Protein AF-A0A969CB26-F1 (afdb_monomer)

Mean predicted aligned error: 9.14 Å

Solvent-accessible surface area (backbone atoms only — not comparable to full-atom values): 10509 Å² total; per-residue (Å²): 134,86,80,81,61,77,49,65,64,63,60,51,47,54,50,41,44,74,74,72,46,56,67,69,53,40,59,69,51,37,49,69,46,50,74,74,51,72,57,90,50,73,89,46,61,68,56,44,50,54,58,30,61,74,39,64,75,48,30,74,66,19,43,42,29,26,50,41,41,36,53,50,23,60,73,71,71,46,97,50,74,40,76,89,67,30,62,81,54,67,83,77,81,79,67,80,87,77,63,80,52,72,68,53,52,56,52,49,46,75,65,46,81,52,66,69,61,27,44,41,51,42,42,25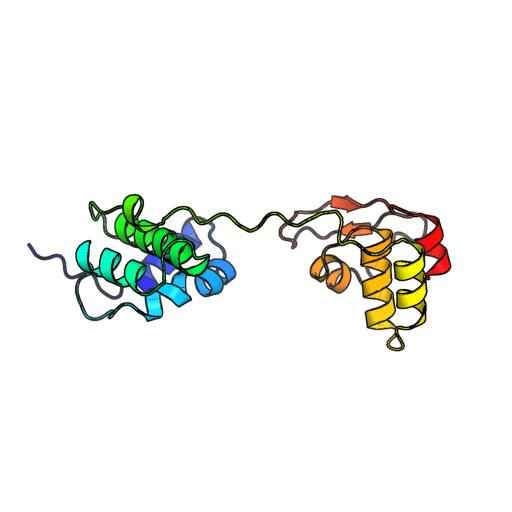,70,22,44,70,43,54,73,73,54,34,71,67,39,72,81,78,32,62,56,96,88,48,82,44,42,52,42,59,58,95,43,101,81,41,61,47,80,34,63,45,79,44,66,65,44,40,66,77,59,60,64,109

Sequence (176 aa):
MHHEYPSGDRACKARYIAEGGKESTWIGDYAKIYKHLDQDRPLTGERLSRLVQRWPPNTKTRNRACMAANKLAKFHGLDWHAGKLKGKYKPSPVDPLTIPSDKVIAAEFHRLKNPGWRWVYGAIATYGLRPHEALRGHGQNFDDEELFFHVPQDTKTGARLVLPLYPEWFYSFQIR

Structure (mmCIF, N/CA/C/O backbone):
data_AF-A0A969CB26-F1
#
_entry.id   AF-A0A969CB26-F1
#
loop_
_atom_site.group_PDB
_atom_site.id
_atom_site.type_symbol
_atom_site.label_atom_id
_atom_site.label_alt_id
_atom_site.label_comp_id
_atom_site.label_asym_id
_atom_site.label_entity_id
_atom_site.label_seq_id
_atom_site.pdbx_PDB_ins_code
_atom_site.Cartn_x
_atom_site.Cartn_y
_atom_site.Cartn_z
_atom_site.occupancy
_atom_site.B_iso_or_equiv
_atom_site.auth_seq_id
_atom_site.auth_comp_id
_atom_site.auth_asym_id
_atom_site.auth_atom_id
_atom_site.pdbx_PDB_model_num
ATOM 1 N N . MET A 1 1 ? -30.088 3.648 33.475 1.00 30.09 1 MET A N 1
ATOM 2 C CA . MET A 1 1 ? -30.503 3.509 32.061 1.00 30.09 1 MET A CA 1
ATOM 3 C C . MET A 1 1 ? -29.398 2.799 31.299 1.00 30.09 1 MET A C 1
ATOM 5 O O . MET A 1 1 ? -28.421 3.431 30.916 1.00 30.09 1 MET A O 1
ATOM 9 N N . HIS A 1 2 ? -29.508 1.483 31.143 1.00 28.30 2 HIS A N 1
ATOM 10 C CA . HIS A 1 2 ? -28.592 0.723 30.298 1.00 28.30 2 HIS A CA 1
ATOM 11 C C . HIS A 1 2 ? -29.009 0.947 28.844 1.00 28.30 2 HIS A C 1
ATOM 13 O O . HIS A 1 2 ? -30.074 0.503 28.439 1.00 28.30 2 HIS A O 1
ATOM 19 N N . HIS A 1 3 ? -28.216 1.708 28.090 1.00 32.00 3 HIS A N 1
ATOM 20 C CA . HIS A 1 3 ? -28.388 1.786 26.643 1.00 32.00 3 HIS A CA 1
ATOM 21 C C . HIS A 1 3 ? -27.919 0.457 26.043 1.00 32.00 3 HIS A C 1
ATOM 23 O O . HIS A 1 3 ? -26.723 0.159 26.019 1.00 32.00 3 HIS A O 1
ATOM 29 N N . GLU A 1 4 ? -28.873 -0.358 25.606 1.00 31.08 4 GLU A N 1
ATOM 30 C CA . GLU A 1 4 ? -28.621 -1.504 24.740 1.00 31.08 4 GLU A CA 1
ATOM 31 C C . GLU A 1 4 ? -28.271 -0.972 23.348 1.00 31.08 4 GLU A C 1
ATOM 33 O O . GLU A 1 4 ? -29.098 -0.375 22.663 1.00 31.08 4 GLU A O 1
ATOM 38 N N . TYR A 1 5 ? -27.009 -1.123 22.946 1.00 41.22 5 TYR A N 1
ATOM 39 C CA . TYR A 1 5 ? -26.547 -0.719 21.621 1.00 41.22 5 TYR A CA 1
ATOM 40 C C . TYR A 1 5 ? -26.602 -1.925 20.669 1.00 41.22 5 TYR A C 1
ATOM 42 O O . TYR A 1 5 ? -25.797 -2.844 20.840 1.00 41.22 5 TYR A O 1
ATOM 50 N N . PRO A 1 6 ? -27.500 -1.946 19.665 1.00 40.69 6 PRO A N 1
ATOM 51 C CA . PRO A 1 6 ? -27.565 -3.029 18.687 1.00 40.69 6 PRO A CA 1
ATOM 52 C C . PRO A 1 6 ? -26.321 -3.032 17.783 1.00 40.69 6 PRO A C 1
ATOM 54 O O . PRO A 1 6 ? -25.859 -1.977 17.349 1.00 40.69 6 PRO A O 1
ATOM 57 N N . SER A 1 7 ? -25.782 -4.230 17.519 1.00 50.62 7 SER A N 1
ATOM 58 C CA . SER A 1 7 ? -24.696 -4.571 16.575 1.00 50.62 7 SER A CA 1
ATOM 59 C C . SER A 1 7 ? -23.751 -3.410 16.197 1.00 50.62 7 SER A C 1
ATOM 61 O O . SER A 1 7 ? -23.893 -2.783 15.138 1.00 50.62 7 SER A O 1
ATOM 63 N N . GLY A 1 8 ? -22.769 -3.124 17.057 1.00 55.06 8 GLY A N 1
ATOM 64 C CA . GLY A 1 8 ? -21.876 -1.963 16.929 1.00 55.06 8 GLY A CA 1
ATOM 65 C C . GLY A 1 8 ? -21.068 -1.895 15.624 1.00 55.06 8 GLY A C 1
ATOM 66 O O . GLY A 1 8 ? -20.675 -0.808 15.212 1.00 55.06 8 GLY A O 1
ATOM 67 N N . ASP A 1 9 ? -20.860 -3.014 14.921 1.00 68.38 9 ASP A N 1
ATOM 68 C CA . ASP A 1 9 ? -20.102 -3.046 13.660 1.00 68.38 9 ASP A CA 1
ATOM 69 C C . ASP A 1 9 ? -20.841 -2.349 12.496 1.00 68.38 9 ASP A C 1
ATOM 71 O O . ASP A 1 9 ? -20.268 -1.504 11.809 1.00 68.38 9 ASP A O 1
ATOM 75 N N . ARG A 1 10 ? -22.139 -2.618 12.283 1.00 73.94 10 ARG A N 1
ATOM 76 C CA . ARG A 1 10 ? -22.854 -2.118 11.086 1.00 73.94 10 ARG A CA 1
ATOM 77 C C . ARG A 1 10 ? -23.077 -0.608 11.106 1.00 73.94 10 ARG A C 1
ATOM 79 O O . ARG A 1 10 ? -22.825 0.061 10.104 1.00 73.94 10 ARG A O 1
ATOM 86 N N . ALA A 1 11 ? -23.518 -0.064 12.238 1.00 82.81 11 ALA A N 1
ATOM 87 C CA . ALA A 1 11 ? -23.749 1.373 12.373 1.00 82.81 11 ALA A CA 1
ATOM 88 C C . ALA A 1 11 ? -22.423 2.155 12.364 1.00 82.81 11 ALA A C 1
ATOM 90 O O . ALA A 1 11 ? -22.321 3.214 11.739 1.00 82.81 11 ALA A O 1
ATOM 91 N N . CYS A 1 12 ? -21.375 1.592 12.977 1.00 85.69 12 CYS A N 1
ATOM 92 C CA . CYS A 1 12 ? -20.040 2.175 12.923 1.00 85.69 12 CYS A CA 1
ATOM 93 C C . CYS A 1 12 ? -19.476 2.149 11.491 1.00 85.69 12 CYS A C 1
ATOM 95 O O . CYS A 1 12 ? -18.894 3.148 11.058 1.00 85.69 12 CYS A O 1
ATOM 97 N N . LYS A 1 13 ? -19.725 1.075 10.720 1.00 89.12 13 LYS A N 1
ATOM 98 C CA . LYS A 1 13 ? -19.368 0.989 9.293 1.00 89.12 13 LYS A CA 1
ATOM 99 C C . LYS A 1 13 ? -20.043 2.093 8.494 1.00 89.12 13 LYS A C 1
ATOM 101 O O . LYS A 1 13 ? -19.360 2.829 7.789 1.00 89.12 13 LYS A O 1
ATOM 106 N N . ALA A 1 14 ? -21.364 2.217 8.612 1.00 88.75 14 ALA A N 1
ATOM 107 C CA . ALA A 1 14 ? -22.135 3.206 7.862 1.00 88.75 14 ALA A CA 1
ATOM 108 C C . ALA A 1 14 ? -21.612 4.627 8.118 1.00 88.75 14 ALA A C 1
ATOM 110 O O . ALA A 1 14 ? -21.332 5.363 7.172 1.00 88.75 14 ALA A O 1
ATOM 111 N N . ARG A 1 15 ? -21.367 4.975 9.389 1.00 90.19 15 ARG A N 1
ATOM 112 C CA . ARG A 1 15 ? -20.774 6.268 9.747 1.00 90.19 15 ARG A CA 1
ATOM 113 C C . ARG A 1 15 ? -19.360 6.439 9.192 1.00 90.19 15 ARG A C 1
ATOM 115 O O . ARG A 1 15 ? -19.038 7.504 8.683 1.00 90.19 15 ARG A O 1
ATOM 122 N N . TYR A 1 16 ? -18.517 5.412 9.274 1.00 91.31 16 TYR A N 1
ATOM 123 C CA . TYR A 1 16 ? -17.159 5.471 8.733 1.00 91.31 16 TYR A CA 1
ATOM 124 C C . TYR A 1 16 ? -17.144 5.764 7.228 1.00 91.31 16 TYR A C 1
ATOM 126 O O . TYR A 1 16 ? -16.330 6.570 6.783 1.00 91.31 16 TYR A O 1
ATOM 134 N N . ILE A 1 17 ? -18.043 5.146 6.459 1.00 92.56 17 ILE A N 1
ATOM 135 C CA . ILE A 1 17 ? -18.171 5.406 5.020 1.00 92.56 17 ILE A CA 1
ATOM 136 C C . ILE A 1 17 ? -18.713 6.818 4.764 1.00 92.56 17 ILE A C 1
ATOM 138 O O . ILE A 1 17 ? -18.160 7.528 3.930 1.00 92.56 17 ILE A O 1
ATOM 142 N N . ALA A 1 18 ? -19.723 7.262 5.521 1.00 91.25 18 ALA A N 1
ATOM 143 C CA . ALA A 1 18 ? -20.264 8.621 5.414 1.00 91.25 18 ALA A CA 1
ATOM 144 C C . ALA A 1 18 ? -19.217 9.713 5.725 1.00 91.25 18 ALA A C 1
ATOM 146 O O . ALA A 1 18 ? -19.251 10.787 5.138 1.00 91.25 18 ALA A O 1
ATOM 147 N N . GLU A 1 19 ? -18.246 9.424 6.597 1.00 91.75 19 GLU A N 1
ATOM 148 C CA . GLU A 1 19 ? -17.093 10.290 6.901 1.00 91.75 19 GLU A CA 1
ATOM 149 C C . GLU A 1 19 ? -15.986 10.239 5.814 1.00 91.75 19 GLU A C 1
ATOM 151 O O . GLU A 1 19 ? -14.883 10.741 6.035 1.00 91.75 19 GLU A O 1
ATOM 156 N N . GLY A 1 20 ? -16.236 9.615 4.655 1.00 90.69 20 GLY A N 1
ATOM 157 C CA . GLY A 1 20 ? -15.273 9.481 3.550 1.00 90.69 20 GLY A CA 1
ATOM 158 C C . GLY A 1 20 ? -14.321 8.283 3.672 1.00 90.69 20 GLY A C 1
ATOM 159 O O . GLY A 1 20 ? -13.310 8.197 2.970 1.00 90.69 20 GLY A O 1
ATOM 160 N N . GLY A 1 21 ? -14.605 7.347 4.579 1.00 89.81 21 GLY A N 1
ATOM 161 C CA . GLY A 1 21 ? -13.837 6.118 4.742 1.00 89.81 21 GLY A CA 1
ATOM 162 C C . GLY A 1 21 ? -13.957 5.168 3.545 1.00 89.81 21 GLY A C 1
ATOM 163 O O . GLY A 1 21 ? -14.999 5.069 2.906 1.00 89.81 21 GLY A O 1
ATOM 164 N N . LYS A 1 22 ? -12.890 4.411 3.256 1.00 91.25 22 LYS A N 1
ATOM 165 C CA . LYS A 1 22 ? -12.883 3.409 2.174 1.00 91.25 22 LYS A CA 1
ATOM 166 C C . LYS A 1 22 ? -13.335 2.047 2.686 1.00 91.25 22 LYS A C 1
ATOM 168 O O . LYS A 1 22 ? -12.775 1.535 3.656 1.00 91.25 22 LYS A O 1
ATOM 173 N N . GLU A 1 23 ? -14.261 1.401 1.985 1.00 89.69 23 GLU A N 1
ATOM 174 C CA . GLU A 1 23 ? -14.761 0.075 2.371 1.00 89.69 23 GLU A CA 1
ATOM 175 C C . GLU A 1 23 ? -13.654 -0.986 2.460 1.00 89.69 23 GLU A C 1
ATOM 177 O O . GLU A 1 23 ? -13.630 -1.790 3.392 1.00 89.69 23 GLU A O 1
ATOM 182 N N . SER A 1 24 ? -12.668 -0.937 1.563 1.00 87.75 24 SER A N 1
ATOM 183 C CA . SER A 1 24 ? -11.506 -1.830 1.613 1.00 87.75 24 SER A CA 1
ATOM 184 C C . SER A 1 24 ? -10.699 -1.687 2.910 1.00 87.75 24 SER A C 1
ATOM 186 O O . SER A 1 24 ? -10.233 -2.689 3.456 1.00 87.75 24 SER A O 1
ATOM 188 N N . THR A 1 25 ? -10.585 -0.474 3.459 1.00 89.62 25 THR A N 1
ATOM 189 C CA . THR A 1 25 ? -9.973 -0.227 4.774 1.00 89.62 25 THR A CA 1
ATOM 190 C C . THR A 1 25 ? -10.848 -0.778 5.898 1.00 89.62 25 THR A C 1
ATOM 192 O O . THR A 1 25 ? -10.326 -1.390 6.831 1.00 89.62 25 THR A O 1
ATOM 195 N N . TRP A 1 26 ? -12.175 -0.626 5.804 1.00 91.19 26 TRP A N 1
ATOM 196 C CA . TRP A 1 26 ? -13.105 -1.208 6.777 1.00 91.19 26 TRP A CA 1
ATOM 197 C C . TRP A 1 26 ? -12.929 -2.721 6.887 1.00 91.19 26 TRP A C 1
ATOM 199 O O . TRP A 1 26 ? -12.645 -3.249 7.963 1.00 91.19 26 TRP A O 1
ATOM 209 N N . ILE A 1 27 ? -13.025 -3.411 5.752 1.00 89.31 27 ILE A N 1
ATOM 210 C CA . ILE A 1 27 ? -12.878 -4.867 5.667 1.00 89.31 27 ILE A CA 1
ATOM 211 C C . ILE A 1 27 ? -11.460 -5.287 6.079 1.00 89.31 27 ILE A C 1
ATOM 213 O O . ILE A 1 27 ? -11.270 -6.267 6.801 1.00 89.31 27 ILE A O 1
ATOM 217 N N . GLY A 1 28 ? -10.450 -4.546 5.620 1.00 87.00 28 GLY A N 1
ATOM 218 C CA . GLY A 1 28 ? -9.042 -4.881 5.791 1.00 87.00 28 GLY A CA 1
ATOM 219 C C . GLY A 1 28 ? -8.517 -4.728 7.217 1.00 87.00 28 GLY A C 1
ATOM 220 O O . GLY A 1 28 ? -7.695 -5.558 7.627 1.00 87.00 28 GLY A O 1
ATOM 221 N N . ASP A 1 29 ? -8.982 -3.712 7.948 1.00 90.19 29 ASP A N 1
ATOM 222 C CA . ASP A 1 29 ? -8.439 -3.325 9.253 1.00 90.19 29 ASP A CA 1
ATOM 223 C C . ASP A 1 29 ? -9.466 -3.401 10.398 1.00 90.19 29 ASP A C 1
ATOM 225 O O . ASP A 1 29 ? -9.116 -3.901 11.466 1.00 90.19 29 ASP A O 1
ATOM 229 N N . TYR A 1 30 ? -10.713 -2.953 10.204 1.00 91.88 30 TYR A N 1
ATOM 230 C CA . TYR A 1 30 ? -11.713 -2.848 11.281 1.00 91.88 30 TYR A CA 1
ATOM 231 C C . TYR A 1 30 ? -12.500 -4.149 11.483 1.00 91.88 30 TYR A C 1
ATOM 233 O O . TYR A 1 30 ? -12.458 -4.733 12.567 1.00 91.88 30 TYR A O 1
ATOM 241 N N . ALA A 1 31 ? -13.134 -4.670 10.428 1.00 89.88 31 ALA A N 1
ATOM 242 C CA . ALA A 1 31 ? -13.960 -5.880 10.491 1.00 89.88 31 ALA A CA 1
ATOM 243 C C . ALA A 1 31 ? -13.171 -7.104 11.000 1.00 89.88 31 ALA A C 1
ATOM 245 O O . ALA A 1 31 ? -13.675 -7.920 11.773 1.00 89.88 31 ALA A O 1
ATOM 246 N N . LYS A 1 32 ? -11.880 -7.203 10.643 1.00 90.81 32 LYS A N 1
ATOM 247 C CA . LYS A 1 32 ? -10.986 -8.266 11.140 1.00 90.81 32 LYS A CA 1
ATOM 248 C C . LYS A 1 32 ? -10.773 -8.236 12.647 1.00 90.81 32 LYS A C 1
ATOM 250 O O . LYS A 1 32 ? -10.432 -9.273 13.209 1.00 90.81 32 LYS A O 1
ATOM 255 N N . ILE A 1 33 ? -10.924 -7.078 13.281 1.00 92.38 33 ILE A N 1
ATOM 256 C CA . ILE A 1 33 ? -10.859 -6.946 14.733 1.00 92.38 33 ILE A CA 1
ATOM 257 C C . ILE A 1 33 ? -12.246 -7.189 15.330 1.00 92.38 33 ILE A C 1
ATOM 259 O O . ILE A 1 33 ? -12.370 -7.978 16.264 1.00 92.38 33 ILE A O 1
ATOM 263 N N . TYR A 1 34 ? -13.291 -6.577 14.768 1.00 90.69 34 TYR A N 1
ATOM 264 C CA . TYR A 1 34 ? -14.653 -6.660 15.306 1.00 90.69 34 TYR A CA 1
ATOM 265 C C . TYR A 1 34 ? -15.277 -8.055 15.233 1.00 90.69 34 TYR A C 1
ATOM 267 O O . TYR A 1 34 ? -16.080 -8.385 16.099 1.00 90.69 34 TYR A O 1
ATOM 275 N N . LYS A 1 35 ? -14.827 -8.929 14.323 1.00 89.50 35 LYS A N 1
ATOM 276 C CA . LYS A 1 35 ? -15.216 -10.354 14.324 1.00 89.50 35 LYS A CA 1
ATOM 277 C C . LYS A 1 35 ? -14.856 -11.105 15.617 1.00 89.50 35 LYS A C 1
ATOM 279 O O . LYS A 1 35 ? -15.321 -12.217 15.828 1.00 89.50 35 LYS A O 1
ATOM 284 N N . HIS A 1 36 ? -13.967 -10.546 16.442 1.00 89.50 36 HIS A N 1
ATOM 285 C CA . HIS A 1 36 ? -13.578 -11.112 17.735 1.00 89.50 36 HIS A CA 1
ATOM 286 C C . HIS A 1 36 ? -14.365 -10.518 18.914 1.00 89.50 36 HIS A C 1
ATOM 288 O O . HIS A 1 36 ? -14.109 -10.894 20.058 1.00 89.50 36 HIS A O 1
ATOM 294 N N . LEU A 1 37 ? -15.291 -9.592 18.651 1.00 87.25 37 LEU A N 1
ATOM 295 C CA . LEU A 1 37 ? -16.256 -9.103 19.626 1.00 87.25 37 LEU A CA 1
ATOM 296 C C . LEU A 1 37 ? -17.550 -9.902 19.505 1.00 87.25 37 LEU A C 1
ATOM 298 O O . LEU A 1 37 ? -18.088 -10.067 18.416 1.00 87.25 37 LEU A O 1
ATOM 302 N N . ASP A 1 38 ? -18.064 -10.328 20.652 1.00 83.06 38 ASP A N 1
ATOM 303 C CA . ASP A 1 38 ? -19.431 -10.824 20.783 1.00 83.06 38 ASP A CA 1
ATOM 304 C C . ASP A 1 38 ? -20.408 -9.646 20.568 1.00 83.06 38 ASP A C 1
ATOM 306 O O . ASP A 1 38 ? -20.396 -8.671 21.327 1.00 83.06 38 ASP A O 1
ATOM 310 N N . GLN A 1 39 ? -21.175 -9.692 19.479 1.00 75.75 39 GLN A N 1
ATOM 311 C CA . GLN A 1 39 ? -22.043 -8.591 19.048 1.00 75.75 39 GLN A CA 1
ATOM 312 C C . GLN A 1 39 ? -23.358 -8.529 19.833 1.00 75.75 39 GLN A C 1
ATOM 314 O O . GLN A 1 39 ? -24.009 -7.486 19.813 1.00 75.75 39 GLN A O 1
ATOM 319 N N . ASP A 1 40 ? -23.709 -9.599 20.550 1.00 78.94 40 ASP A N 1
ATOM 320 C CA . ASP A 1 40 ? -24.982 -9.721 21.270 1.00 78.94 40 ASP A CA 1
ATOM 321 C C . ASP A 1 40 ? -24.889 -9.169 22.699 1.00 78.94 40 ASP A C 1
ATOM 323 O O . ASP A 1 40 ? -25.879 -9.075 23.421 1.00 78.94 40 ASP A O 1
ATOM 327 N N . ARG A 1 41 ? -23.685 -8.771 23.127 1.00 78.88 41 ARG A N 1
ATOM 328 C CA . ARG A 1 41 ? -23.444 -8.174 24.443 1.00 78.88 41 ARG A CA 1
ATOM 329 C C . ARG A 1 41 ? -23.177 -6.673 24.351 1.00 78.88 41 ARG A C 1
ATOM 331 O O . ARG A 1 41 ? -22.453 -6.245 23.445 1.00 78.88 41 ARG A O 1
ATOM 338 N N . PRO A 1 42 ? -23.592 -5.883 25.361 1.00 82.44 42 PRO A N 1
ATOM 339 C CA . PRO A 1 42 ? -23.258 -4.465 25.454 1.00 82.44 42 PRO A CA 1
ATOM 340 C C . PRO A 1 42 ? -21.749 -4.215 25.415 1.00 82.44 42 PRO A C 1
ATOM 342 O O . PRO A 1 42 ? -20.958 -4.918 26.060 1.00 82.44 42 PRO A O 1
ATOM 345 N N . LEU A 1 43 ? -21.327 -3.213 24.650 1.00 85.62 43 LEU A N 1
ATOM 346 C CA . LEU A 1 43 ? -19.925 -2.828 24.564 1.00 85.62 43 LEU A CA 1
ATOM 347 C C . LEU A 1 43 ? -19.501 -2.061 25.823 1.00 85.62 43 LEU A C 1
ATOM 349 O O . LEU A 1 43 ? -20.132 -1.081 26.200 1.00 85.62 43 LEU A O 1
ATOM 353 N N . THR A 1 44 ? -18.398 -2.476 26.445 1.00 89.62 44 THR A N 1
ATOM 354 C CA . THR A 1 44 ? -17.823 -1.802 27.618 1.00 89.62 44 THR A CA 1
ATOM 355 C C . THR A 1 44 ? -16.325 -1.582 27.436 1.00 89.62 44 THR A C 1
ATOM 357 O O . THR A 1 44 ? -15.669 -2.294 26.667 1.00 89.62 44 THR A O 1
ATOM 360 N N . GLY A 1 45 ? -15.755 -0.627 28.178 1.00 88.94 45 GLY A N 1
ATOM 361 C CA . GLY A 1 45 ? -14.310 -0.374 28.169 1.00 88.94 45 GLY A CA 1
ATOM 362 C C . GLY A 1 45 ? -13.486 -1.610 28.547 1.00 88.94 45 GLY A C 1
ATOM 363 O O . GLY A 1 45 ? -12.442 -1.876 27.958 1.00 88.94 45 GLY A O 1
ATOM 364 N N . GLU A 1 46 ? -13.985 -2.444 29.460 1.00 90.56 46 GLU A N 1
ATOM 365 C CA . GLU A 1 46 ? -13.318 -3.693 29.822 1.00 90.56 46 GLU A CA 1
ATOM 366 C C . GLU A 1 46 ? -13.262 -4.680 28.645 1.00 90.56 46 GLU A C 1
ATOM 368 O O . GLU A 1 46 ? -12.218 -5.273 28.368 1.00 90.56 46 GLU A O 1
ATOM 373 N N . ARG A 1 47 ? -14.356 -4.811 27.885 1.00 91.12 47 ARG A N 1
ATOM 374 C CA . ARG A 1 47 ? -14.397 -5.674 26.694 1.00 91.12 47 ARG A CA 1
ATOM 375 C C . ARG A 1 47 ? -13.470 -5.169 25.592 1.00 91.12 47 ARG A C 1
ATOM 377 O O . ARG A 1 47 ? -12.805 -5.980 24.951 1.00 91.12 47 ARG A O 1
ATOM 384 N N . LEU A 1 48 ? -13.368 -3.851 25.411 1.00 92.19 48 LEU A N 1
ATOM 385 C CA . LEU A 1 48 ? -12.393 -3.243 24.501 1.00 92.19 48 LEU A CA 1
ATOM 386 C C . LEU A 1 48 ? -10.951 -3.531 24.942 1.00 92.19 48 LEU A C 1
ATOM 388 O O . LEU A 1 48 ? -10.109 -3.890 24.115 1.00 92.19 48 LEU A O 1
ATOM 392 N N . SER A 1 49 ? -10.672 -3.459 26.246 1.00 94.06 49 SER A N 1
ATOM 393 C CA . SER A 1 49 ? -9.372 -3.840 26.803 1.00 94.06 49 SER A CA 1
ATOM 394 C C . SER A 1 49 ? -9.046 -5.312 26.537 1.00 94.06 49 SER A C 1
ATOM 396 O O . SER A 1 49 ? -7.954 -5.606 26.044 1.00 94.06 49 SER A O 1
ATOM 398 N N . ARG A 1 50 ? -9.991 -6.232 26.785 1.00 93.12 50 ARG A N 1
ATOM 399 C CA . ARG A 1 50 ? -9.818 -7.671 26.502 1.00 93.12 50 ARG A CA 1
ATOM 400 C C . ARG A 1 50 ? -9.617 -7.943 25.008 1.00 93.12 50 ARG A C 1
ATOM 402 O O . ARG A 1 50 ? -8.756 -8.740 24.645 1.00 93.12 50 ARG A O 1
ATOM 409 N N . LEU A 1 51 ? -10.352 -7.242 24.140 1.00 92.69 51 LEU A N 1
ATOM 410 C CA . LEU A 1 51 ? -10.202 -7.347 22.688 1.00 92.69 51 LEU A CA 1
ATOM 411 C C . LEU A 1 51 ? -8.773 -7.013 22.248 1.00 92.69 51 LEU A C 1
ATOM 413 O O . LEU A 1 51 ? -8.158 -7.786 21.519 1.00 92.69 51 LEU A O 1
ATOM 417 N N . VAL A 1 52 ? -8.226 -5.886 22.710 1.00 94.50 52 VAL A N 1
ATOM 418 C CA . VAL A 1 52 ? -6.856 -5.465 22.370 1.00 94.50 52 VAL A CA 1
ATOM 419 C C . VAL A 1 52 ? -5.815 -6.452 22.904 1.00 94.50 52 VAL A C 1
ATOM 421 O O . VAL A 1 52 ? -4.837 -6.750 22.216 1.00 94.50 52 VAL A O 1
ATOM 424 N N . GLN A 1 53 ? -6.022 -6.971 24.115 1.00 94.50 53 GLN A N 1
ATOM 425 C CA . GLN A 1 53 ? -5.088 -7.882 24.783 1.00 94.50 53 GLN A CA 1
ATOM 426 C C . GLN A 1 53 ? -5.016 -9.278 24.150 1.00 94.50 53 GLN A C 1
ATOM 428 O O . GLN A 1 53 ? -4.070 -10.007 24.433 1.00 94.50 53 GLN A O 1
ATOM 433 N N . ARG A 1 54 ? -5.934 -9.623 23.235 1.00 94.31 54 ARG A N 1
ATOM 434 C CA . ARG A 1 54 ? -5.874 -10.865 22.446 1.00 94.31 54 ARG A CA 1
ATOM 435 C C . ARG A 1 54 ? -4.575 -11.009 21.648 1.00 94.31 54 ARG A C 1
ATOM 437 O O . ARG A 1 54 ? -4.158 -12.127 21.359 1.00 94.31 54 ARG A O 1
ATOM 444 N N . TRP A 1 55 ? -3.947 -9.895 21.272 1.00 94.44 55 TRP A N 1
ATOM 445 C CA . TRP A 1 55 ? -2.681 -9.899 20.544 1.00 94.44 55 TRP A CA 1
ATOM 446 C C . TRP A 1 55 ? -1.516 -9.459 21.440 1.00 94.44 55 TRP A C 1
ATOM 448 O O . TRP A 1 55 ? -1.686 -8.552 22.265 1.00 94.44 55 TRP A O 1
ATOM 458 N N . PRO A 1 56 ? -0.308 -10.032 21.257 1.00 90.38 56 PRO A N 1
ATOM 459 C CA . PRO A 1 56 ? 0.869 -9.638 22.024 1.00 90.38 56 PRO A CA 1
ATOM 460 C C . PRO A 1 56 ? 1.191 -8.141 21.892 1.00 90.38 56 PRO A C 1
ATOM 462 O O . PRO A 1 56 ? 0.925 -7.540 20.836 1.00 90.38 56 PRO A O 1
ATOM 465 N N . PRO A 1 57 ? 1.761 -7.521 22.946 1.00 89.06 57 PRO A N 1
ATOM 466 C CA . PRO A 1 57 ? 2.242 -6.145 22.888 1.00 89.06 57 PRO A CA 1
ATOM 467 C C . PRO A 1 57 ? 3.231 -5.954 21.733 1.00 89.06 57 PRO A C 1
ATOM 469 O O . PRO A 1 57 ? 3.904 -6.890 21.315 1.00 89.06 57 PRO A O 1
ATOM 472 N N . ASN A 1 58 ? 3.329 -4.725 21.221 1.00 87.38 58 ASN A N 1
ATOM 473 C CA . ASN A 1 58 ? 4.289 -4.347 20.175 1.00 87.38 58 ASN A CA 1
ATOM 474 C C . ASN A 1 58 ? 4.088 -5.050 18.818 1.00 87.38 58 ASN A C 1
ATOM 476 O O . ASN A 1 58 ? 5.030 -5.160 18.042 1.00 87.38 58 ASN A O 1
ATOM 480 N N . THR A 1 59 ? 2.868 -5.483 18.491 1.00 91.12 59 THR A N 1
ATOM 481 C CA . THR A 1 59 ? 2.549 -6.066 17.177 1.00 91.12 59 THR A CA 1
ATOM 482 C C . THR A 1 59 ? 1.726 -5.114 16.308 1.00 91.12 59 THR A C 1
ATOM 484 O O . THR A 1 59 ? 0.917 -4.321 16.804 1.00 91.12 59 THR A O 1
ATOM 487 N N . LYS A 1 60 ? 1.865 -5.232 14.978 1.00 90.12 60 LYS A N 1
ATOM 488 C CA . LYS A 1 60 ? 1.034 -4.492 14.008 1.00 90.12 60 LYS A CA 1
ATOM 489 C C . LYS A 1 60 ? -0.455 -4.739 14.240 1.00 90.12 60 LYS A C 1
ATOM 491 O O . LYS A 1 60 ? -1.262 -3.813 14.172 1.00 90.12 60 LYS A O 1
ATOM 496 N N . THR A 1 61 ? -0.813 -5.988 14.523 1.00 92.12 61 THR A N 1
ATOM 497 C CA . THR A 1 61 ? -2.199 -6.395 14.762 1.00 92.12 61 THR A CA 1
ATOM 498 C C . THR A 1 61 ? -2.751 -5.779 16.040 1.00 92.12 61 THR A C 1
ATOM 500 O O . THR A 1 61 ? -3.869 -5.276 16.014 1.00 92.12 61 THR A O 1
ATOM 503 N N . ARG A 1 62 ? -1.967 -5.692 17.124 1.00 93.88 62 ARG A N 1
ATOM 504 C CA . ARG A 1 62 ? -2.405 -4.989 18.337 1.00 93.88 62 ARG A CA 1
ATOM 505 C C . ARG A 1 62 ? -2.571 -3.489 18.118 1.00 93.88 62 ARG A C 1
ATOM 507 O O . ARG A 1 62 ? -3.548 -2.921 18.586 1.00 93.88 62 ARG A O 1
ATOM 514 N N . ASN A 1 63 ? -1.686 -2.851 17.350 1.00 92.75 63 ASN A N 1
ATOM 515 C CA . ASN A 1 63 ? -1.860 -1.441 16.985 1.00 92.75 63 ASN A CA 1
ATOM 516 C C . ASN A 1 63 ? -3.171 -1.213 16.200 1.00 92.75 63 ASN A C 1
ATOM 518 O O . ASN A 1 63 ? -3.913 -0.274 16.491 1.00 92.75 63 ASN A O 1
ATOM 522 N N . ARG A 1 64 ? -3.501 -2.111 15.260 1.00 93.25 64 ARG A N 1
ATOM 523 C CA . ARG A 1 64 ? -4.804 -2.114 14.568 1.00 93.25 64 ARG A CA 1
ATOM 524 C C . ARG A 1 64 ? -5.969 -2.340 15.527 1.00 93.25 64 ARG A C 1
ATOM 526 O O . ARG A 1 64 ? -6.963 -1.629 15.433 1.00 93.25 64 ARG A O 1
ATOM 533 N N . ALA A 1 65 ? -5.835 -3.271 16.470 1.00 94.62 65 ALA A N 1
ATOM 534 C CA . ALA A 1 65 ? -6.857 -3.525 17.478 1.00 94.62 65 ALA A CA 1
ATOM 535 C C . ALA A 1 65 ? -7.114 -2.285 18.346 1.00 94.62 65 ALA A C 1
ATOM 537 O O . ALA A 1 65 ? -8.266 -1.925 18.560 1.00 94.62 65 ALA A O 1
ATOM 538 N N . CYS A 1 66 ? -6.063 -1.577 18.773 1.00 94.94 66 CYS A N 1
ATOM 539 C CA . CYS A 1 66 ? -6.176 -0.306 19.492 1.00 94.94 66 CYS A CA 1
ATOM 540 C C . CYS A 1 66 ? -6.908 0.766 18.675 1.00 94.94 66 CYS A C 1
ATOM 542 O O . CYS A 1 66 ? -7.774 1.455 19.207 1.00 94.94 66 CYS A O 1
ATOM 544 N N . MET A 1 67 ? -6.578 0.905 17.387 1.00 94.44 67 MET A N 1
ATOM 545 C CA . MET A 1 67 ? -7.249 1.841 16.479 1.00 94.44 67 MET A CA 1
ATOM 546 C C . MET A 1 67 ? -8.739 1.506 16.328 1.00 94.44 67 MET A C 1
ATOM 548 O O . MET A 1 67 ? -9.584 2.384 16.503 1.00 94.44 67 MET A O 1
ATOM 552 N N . ALA A 1 68 ? -9.061 0.242 16.048 1.00 93.62 68 ALA A N 1
ATOM 553 C CA . ALA A 1 68 ? -10.436 -0.217 15.884 1.00 93.62 68 ALA A CA 1
ATOM 554 C C . ALA A 1 68 ? -11.244 -0.052 17.182 1.00 93.62 68 ALA A C 1
ATOM 556 O O . ALA A 1 68 ? -12.366 0.451 17.155 1.00 93.62 68 ALA A O 1
ATOM 557 N N . ALA A 1 69 ? -10.659 -0.403 18.329 1.00 93.62 69 ALA A N 1
ATOM 558 C CA . ALA A 1 69 ? -11.287 -0.239 19.633 1.00 93.62 69 ALA A CA 1
ATOM 559 C C . ALA A 1 69 ? -11.528 1.242 19.981 1.00 93.62 69 ALA A C 1
ATOM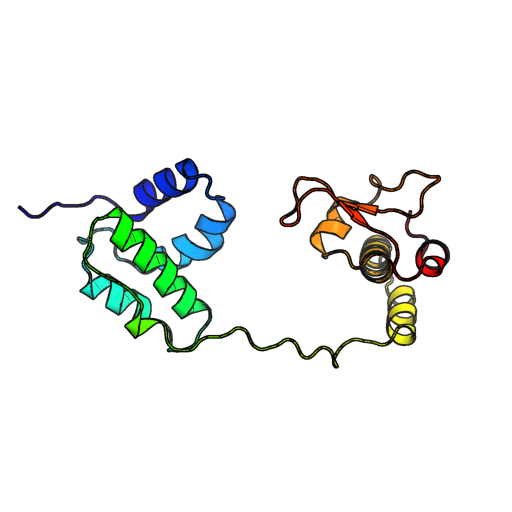 561 O O . ALA A 1 69 ? -12.606 1.576 20.458 1.00 93.62 69 ALA A O 1
ATOM 562 N N . ASN A 1 70 ? -10.585 2.143 19.675 1.00 94.62 70 ASN A N 1
ATOM 563 C CA . ASN A 1 70 ? -10.767 3.588 19.879 1.00 94.62 70 ASN A CA 1
ATOM 564 C C . ASN A 1 70 ? -11.887 4.156 18.996 1.00 94.62 70 ASN A C 1
ATOM 566 O O . ASN A 1 70 ? -12.686 4.964 19.466 1.00 94.62 70 ASN A O 1
ATOM 570 N N . LYS A 1 71 ? -11.965 3.741 17.720 1.00 93.06 71 LYS A N 1
ATOM 571 C CA . LYS A 1 71 ? -13.048 4.159 16.809 1.00 93.06 71 LYS A CA 1
ATOM 572 C C . LYS A 1 71 ? -14.407 3.719 17.362 1.00 93.06 71 LYS A C 1
ATOM 574 O O . LYS A 1 71 ? -15.339 4.518 17.362 1.00 93.06 71 LYS A O 1
ATOM 579 N N . LEU A 1 72 ? -14.488 2.496 17.887 1.00 91.81 72 LEU A N 1
ATOM 580 C CA . LEU A 1 72 ? -15.713 1.947 18.464 1.00 91.81 72 LEU A CA 1
ATOM 581 C C . LEU A 1 72 ? -16.088 2.637 19.789 1.00 91.81 72 LEU A C 1
ATOM 583 O O . LEU A 1 72 ? -17.240 3.017 19.967 1.00 91.81 72 LEU A O 1
ATOM 587 N N . ALA A 1 73 ? -15.120 2.892 20.676 1.00 92.50 73 ALA A N 1
ATOM 588 C CA . ALA A 1 73 ? -15.335 3.667 21.902 1.00 92.50 73 ALA A CA 1
ATOM 589 C C . ALA A 1 73 ? -15.886 5.064 21.599 1.00 92.50 73 ALA A C 1
ATOM 591 O O . ALA A 1 73 ? -16.907 5.456 22.157 1.00 92.50 73 ALA A O 1
ATOM 592 N N . LYS A 1 74 ? -15.268 5.775 20.644 1.00 92.62 74 LYS A N 1
ATOM 593 C CA . LYS A 1 74 ? -15.730 7.094 20.195 1.00 92.62 74 LYS A CA 1
ATOM 594 C C . LYS A 1 74 ? -17.137 7.035 19.597 1.00 92.62 74 LYS A C 1
ATOM 596 O O . LYS A 1 74 ? -17.931 7.935 19.840 1.00 92.62 74 LYS A O 1
ATOM 601 N N . PHE A 1 75 ? -17.443 5.994 18.822 1.00 90.69 75 PHE A N 1
ATOM 602 C CA . PHE A 1 75 ? -18.761 5.813 18.213 1.00 90.69 75 PHE A CA 1
ATOM 603 C C . PHE A 1 75 ? -19.872 5.638 19.259 1.00 90.69 75 PHE A C 1
ATOM 605 O O . PHE A 1 75 ? -20.946 6.206 19.096 1.00 90.69 75 PHE A O 1
ATOM 612 N N . HIS A 1 76 ? -19.595 4.904 20.340 1.00 88.56 76 HIS A N 1
ATOM 613 C CA . HIS A 1 76 ? -20.544 4.654 21.431 1.00 88.56 76 HIS A CA 1
ATOM 614 C C . HIS A 1 76 ? -20.444 5.656 22.595 1.00 88.56 76 HIS A C 1
ATOM 616 O O . HIS A 1 76 ? -21.103 5.463 23.613 1.00 88.56 76 HIS A O 1
ATOM 622 N N . GLY A 1 77 ? -19.612 6.699 22.484 1.00 89.75 77 GLY A N 1
ATOM 623 C CA . GLY A 1 77 ? -19.421 7.686 23.554 1.00 89.75 77 GLY A CA 1
ATOM 624 C C . GLY A 1 77 ? -18.832 7.105 24.846 1.00 89.75 77 GLY A C 1
ATOM 625 O O . GLY A 1 77 ? -19.107 7.614 25.927 1.00 89.75 77 GLY A O 1
ATOM 626 N N . LEU A 1 78 ? -18.051 6.025 24.755 1.00 90.31 78 LEU A N 1
ATOM 627 C CA . LEU A 1 78 ? -17.413 5.400 25.913 1.00 90.31 78 LEU A CA 1
ATOM 628 C C . LEU A 1 78 ? -16.169 6.190 26.330 1.00 90.31 78 LEU A C 1
ATOM 630 O O . LEU A 1 78 ? -15.307 6.470 25.494 1.00 90.31 78 LEU A O 1
ATOM 634 N N . ASP A 1 79 ? -16.025 6.452 27.631 1.00 92.19 79 ASP A N 1
ATOM 635 C CA . ASP A 1 79 ? -14.778 6.958 28.215 1.00 92.19 79 ASP A CA 1
ATOM 636 C C . ASP A 1 79 ? -13.734 5.831 28.288 1.00 92.19 79 ASP A C 1
ATOM 638 O O . ASP A 1 79 ? -13.544 5.148 29.297 1.00 92.19 79 ASP A O 1
ATOM 642 N N . TRP A 1 80 ? -13.120 5.544 27.141 1.00 93.25 80 TRP A N 1
ATOM 643 C CA . TRP A 1 80 ? -12.098 4.517 27.004 1.00 93.25 80 TRP A CA 1
ATOM 644 C C . TRP A 1 80 ? -11.080 4.897 25.931 1.00 93.25 80 TRP A C 1
ATOM 646 O O . TRP A 1 80 ? -11.431 5.378 24.854 1.00 93.25 80 TRP A O 1
ATOM 656 N N . HIS A 1 81 ? -9.803 4.616 26.198 1.00 91.44 81 HIS A N 1
ATOM 657 C CA . HIS A 1 81 ? -8.711 4.868 25.263 1.00 91.44 81 HIS A CA 1
ATOM 658 C C . HIS A 1 81 ? -7.652 3.758 25.308 1.00 91.44 81 HIS A C 1
ATOM 660 O O . HIS A 1 81 ? -7.201 3.313 26.362 1.00 91.44 81 HIS A O 1
ATOM 666 N N . ALA A 1 82 ? -7.168 3.356 24.136 1.00 90.56 82 ALA A N 1
ATOM 667 C CA . ALA A 1 82 ? -6.211 2.261 23.990 1.00 90.56 82 ALA A CA 1
ATOM 668 C C . ALA A 1 82 ? -4.749 2.625 24.330 1.00 90.56 82 ALA A C 1
ATOM 670 O O . ALA A 1 82 ? -3.859 1.788 24.157 1.00 90.56 82 ALA A O 1
ATOM 671 N N . GLY A 1 83 ? -4.470 3.865 24.754 1.00 83.19 83 GLY A N 1
ATOM 672 C CA . GLY A 1 83 ? -3.114 4.430 24.843 1.00 83.19 83 GLY A CA 1
ATOM 673 C C . GLY A 1 83 ? -2.132 3.562 25.635 1.00 83.19 83 GLY A C 1
ATOM 674 O O . GLY A 1 83 ? -1.067 3.216 25.128 1.00 83.19 83 GLY A O 1
ATOM 675 N N . LYS A 1 84 ? -2.535 3.110 26.828 1.00 83.75 84 LYS A N 1
ATOM 676 C CA . LYS A 1 84 ? -1.710 2.244 27.694 1.00 83.75 84 LYS A CA 1
ATOM 677 C C . LYS A 1 84 ? -1.544 0.818 27.152 1.00 83.75 84 LYS A C 1
ATOM 679 O O . LYS A 1 84 ? -0.615 0.116 27.533 1.00 83.75 84 LYS A O 1
ATOM 684 N N . LEU A 1 85 ? -2.427 0.380 26.252 1.00 85.88 85 LEU A N 1
ATOM 685 C CA . LEU A 1 85 ? -2.459 -0.992 25.747 1.00 85.88 85 LEU A CA 1
ATOM 686 C C . LEU A 1 85 ? -1.686 -1.174 24.440 1.00 85.88 85 LEU A C 1
ATOM 688 O O . LEU A 1 85 ? -1.321 -2.304 24.131 1.00 85.88 85 LEU A O 1
ATOM 692 N N . LYS A 1 86 ? -1.434 -0.113 23.670 1.00 77.50 86 LYS A N 1
ATOM 693 C CA . LYS A 1 86 ? -0.829 -0.187 22.327 1.00 77.50 86 LYS A CA 1
ATOM 694 C C . LYS A 1 86 ? 0.612 -0.714 22.316 1.00 77.50 86 LYS A C 1
ATOM 696 O O . LYS A 1 86 ? 0.997 -1.428 21.387 1.00 77.50 86 LYS A O 1
ATOM 701 N N . GLY A 1 87 ? 1.389 -0.401 23.351 1.00 82.75 87 GLY A N 1
ATOM 702 C CA . GLY A 1 87 ? 2.823 -0.691 23.404 1.00 82.75 87 GLY A CA 1
ATOM 703 C C . GLY A 1 87 ? 3.654 0.226 22.494 1.00 82.75 87 GLY A C 1
ATOM 704 O O . GLY A 1 87 ? 3.203 1.288 22.072 1.00 82.75 87 GLY A O 1
ATOM 705 N N . LYS A 1 88 ? 4.879 -0.201 22.187 1.00 85.75 88 LYS A N 1
ATOM 706 C CA . LYS A 1 88 ? 5.919 0.523 21.439 1.00 85.75 88 LYS A CA 1
ATOM 707 C C . LYS A 1 88 ? 6.088 0.020 19.995 1.00 85.75 88 LYS A C 1
ATOM 709 O O . LYS A 1 88 ? 7.174 0.145 19.438 1.00 85.75 88 LYS A O 1
ATOM 714 N N . TYR A 1 89 ? 5.050 -0.569 19.383 1.00 82.88 89 TYR A N 1
ATOM 715 C CA . TYR A 1 89 ? 5.141 -1.035 17.991 1.00 82.88 89 TYR A CA 1
ATOM 716 C C . TYR A 1 89 ? 5.556 0.112 17.064 1.00 82.88 89 TYR A C 1
ATOM 718 O O . TYR A 1 89 ? 4.858 1.125 16.964 1.00 82.88 89 TYR A O 1
ATOM 726 N N . LYS A 1 90 ? 6.652 -0.098 16.343 1.00 79.94 90 LYS A N 1
ATOM 727 C CA . LYS A 1 90 ? 7.061 0.688 15.184 1.00 79.94 90 LYS A CA 1
ATOM 728 C C . LYS A 1 90 ? 7.270 -0.295 14.031 1.00 79.94 90 LYS A C 1
ATOM 730 O O . LYS A 1 90 ? 7.750 -1.401 14.286 1.00 79.94 90 LYS A O 1
ATOM 735 N N . PRO A 1 91 ? 6.879 0.043 12.790 1.00 79.44 91 PRO A N 1
ATOM 736 C CA . PRO A 1 91 ? 7.320 -0.723 11.633 1.00 79.44 91 PRO A CA 1
ATOM 737 C C . PRO A 1 91 ? 8.841 -0.860 11.679 1.00 79.44 91 PRO A C 1
ATOM 739 O O . PRO A 1 91 ? 9.521 0.119 11.994 1.00 79.44 91 PRO A O 1
ATOM 742 N N . SER A 1 92 ? 9.359 -2.057 11.406 1.00 78.25 92 SER A N 1
ATOM 743 C CA . SER A 1 92 ? 10.800 -2.231 11.265 1.00 78.25 92 SER A CA 1
ATOM 744 C C . SER A 1 92 ? 11.299 -1.266 10.189 1.00 78.25 92 SER A C 1
ATOM 746 O O . SER A 1 92 ? 10.635 -1.150 9.150 1.00 78.25 92 SER A O 1
ATOM 748 N N . PRO A 1 93 ? 12.410 -0.550 10.425 1.00 71.88 93 PRO A N 1
ATOM 749 C CA . PRO A 1 93 ? 13.032 0.221 9.365 1.00 71.88 93 PRO A CA 1
ATOM 750 C C . PRO A 1 93 ? 13.352 -0.728 8.208 1.00 71.88 93 PRO A C 1
ATOM 752 O O . PRO A 1 93 ? 13.828 -1.843 8.422 1.00 71.88 93 PRO A O 1
ATOM 755 N N . VAL A 1 94 ? 13.016 -0.306 6.993 1.00 72.44 94 VAL A N 1
ATOM 756 C CA . VAL A 1 94 ? 13.482 -0.989 5.788 1.00 72.44 94 VAL A CA 1
ATOM 757 C C . VAL A 1 94 ? 14.952 -0.624 5.661 1.00 72.44 94 VAL A C 1
ATOM 759 O O . VAL A 1 94 ? 15.255 0.564 5.601 1.00 72.44 94 VAL A O 1
ATOM 762 N N . ASP A 1 95 ? 15.841 -1.614 5.684 1.00 71.38 95 ASP A N 1
ATOM 763 C CA . ASP A 1 95 ? 17.266 -1.391 5.458 1.00 71.38 95 ASP A CA 1
ATOM 764 C C . ASP A 1 95 ? 17.495 -1.090 3.965 1.00 71.38 95 ASP A C 1
ATOM 766 O O . ASP A 1 95 ? 17.339 -2.000 3.138 1.00 71.38 95 ASP A O 1
ATOM 770 N N . PRO A 1 96 ? 17.835 0.159 3.587 1.00 63.09 96 PRO A N 1
ATOM 771 C CA . PRO A 1 96 ? 18.032 0.532 2.188 1.00 63.09 96 PRO A CA 1
ATOM 772 C C . PRO A 1 96 ? 19.198 -0.217 1.535 1.00 63.09 96 PRO A C 1
ATOM 774 O O . PRO A 1 96 ? 19.270 -0.270 0.311 1.00 63.09 96 PRO A O 1
ATOM 777 N N . LEU A 1 97 ? 20.097 -0.810 2.331 1.00 62.22 97 LEU A N 1
ATOM 778 C CA . LEU A 1 97 ? 21.285 -1.519 1.850 1.00 62.22 97 LEU A CA 1
ATOM 779 C C . LEU A 1 97 ? 20.964 -2.875 1.201 1.00 62.22 97 LEU A C 1
ATOM 781 O O . LEU A 1 97 ? 21.847 -3.503 0.626 1.00 62.22 97 LEU A O 1
ATOM 785 N N . THR A 1 98 ? 19.712 -3.333 1.270 1.00 76.88 98 THR A N 1
ATOM 786 C CA . THR A 1 98 ? 19.282 -4.648 0.762 1.00 76.88 98 THR A CA 1
ATOM 787 C C . THR A 1 98 ? 18.593 -4.595 -0.607 1.00 76.88 98 THR A C 1
ATOM 789 O O . THR A 1 98 ? 17.744 -5.434 -0.910 1.00 76.88 98 THR A O 1
ATOM 792 N N . ILE A 1 99 ? 18.938 -3.621 -1.456 1.00 83.31 99 ILE A N 1
ATOM 793 C CA . ILE A 1 99 ? 18.421 -3.537 -2.832 1.00 83.31 99 ILE A CA 1
ATOM 794 C C . ILE A 1 99 ? 19.394 -4.169 -3.846 1.00 83.31 99 ILE A C 1
ATOM 796 O O . ILE A 1 99 ? 20.610 -4.090 -3.661 1.00 83.31 99 ILE A O 1
ATOM 800 N N . PRO A 1 100 ? 18.893 -4.818 -4.914 1.00 88.88 100 PRO A N 1
ATOM 801 C CA . PRO A 1 100 ? 19.747 -5.350 -5.972 1.00 88.88 100 PRO A CA 1
ATOM 802 C C . PRO A 1 100 ? 20.444 -4.220 -6.739 1.00 88.88 100 PRO A C 1
ATOM 804 O O . PRO A 1 100 ? 19.899 -3.129 -6.881 1.00 88.88 100 PRO A O 1
ATOM 807 N N . SER A 1 101 ? 21.640 -4.497 -7.265 1.00 91.81 101 SER A N 1
ATOM 808 C CA . SER A 1 101 ? 22.326 -3.566 -8.164 1.00 91.81 101 SER A CA 1
ATOM 809 C C . SER A 1 101 ? 21.656 -3.522 -9.537 1.00 91.81 101 SER A C 1
ATOM 811 O O . SER A 1 101 ? 21.028 -4.494 -9.959 1.00 91.81 101 SER A O 1
ATOM 813 N N . ASP A 1 102 ? 21.878 -2.441 -10.280 1.00 92.56 102 ASP A N 1
ATOM 814 C CA . ASP A 1 102 ? 21.344 -2.254 -11.637 1.00 92.56 102 ASP A CA 1
ATOM 815 C C . ASP A 1 102 ? 21.683 -3.424 -12.576 1.00 92.56 102 ASP A C 1
ATOM 817 O O . ASP A 1 102 ? 20.853 -3.866 -13.369 1.00 92.56 102 ASP A O 1
ATOM 821 N N . LYS A 1 103 ? 22.881 -4.009 -12.424 1.00 93.06 103 LYS A N 1
ATOM 822 C CA . LYS A 1 103 ? 23.309 -5.200 -13.177 1.00 93.06 103 LYS A CA 1
ATOM 823 C C . LYS A 1 103 ? 22.449 -6.424 -12.862 1.00 93.06 103 LYS A C 1
ATOM 825 O O . LYS A 1 103 ? 22.095 -7.172 -13.770 1.00 93.06 103 LYS A O 1
ATOM 830 N N . VAL A 1 104 ? 22.127 -6.635 -11.585 1.00 95.25 104 VAL A N 1
ATOM 831 C CA . VAL A 1 104 ? 21.254 -7.736 -11.154 1.00 95.25 104 VAL A CA 1
ATOM 832 C C . VAL A 1 104 ? 19.834 -7.500 -11.658 1.00 95.25 104 VAL A C 1
ATOM 834 O O . VAL A 1 104 ? 19.212 -8.432 -12.161 1.00 95.25 104 VAL A O 1
ATOM 837 N N . ILE A 1 105 ? 19.347 -6.258 -11.588 1.00 94.81 105 ILE A N 1
ATOM 838 C CA . ILE A 1 105 ? 18.016 -5.889 -12.078 1.00 94.81 105 ILE A CA 1
ATOM 839 C C . ILE A 1 105 ? 17.881 -6.202 -13.576 1.00 94.81 105 ILE A C 1
ATOM 841 O O . ILE A 1 105 ? 16.957 -6.907 -13.986 1.00 94.81 105 ILE A O 1
ATOM 845 N N . ALA A 1 106 ? 18.839 -5.757 -14.391 1.00 94.88 106 ALA A N 1
ATOM 846 C CA . ALA A 1 106 ? 18.840 -6.023 -15.828 1.00 94.88 106 ALA A CA 1
ATOM 847 C C . ALA A 1 106 ? 18.946 -7.524 -16.156 1.00 94.88 106 ALA A C 1
ATOM 849 O O . ALA A 1 106 ? 18.230 -8.026 -17.025 1.00 94.88 106 ALA A O 1
ATOM 850 N N . ALA A 1 107 ? 19.791 -8.274 -15.439 1.00 95.50 107 ALA A N 1
ATOM 851 C CA . ALA A 1 107 ? 19.912 -9.718 -15.639 1.00 95.50 107 ALA A CA 1
ATOM 852 C C . ALA A 1 107 ? 18.599 -10.464 -15.327 1.00 95.50 107 ALA A C 1
ATOM 854 O O . ALA A 1 107 ? 18.183 -11.343 -16.087 1.00 95.50 107 ALA A O 1
ATOM 855 N N . GLU A 1 108 ? 17.917 -10.091 -14.241 1.00 96.25 108 GLU A N 1
ATOM 856 C CA . GLU A 1 108 ? 16.632 -10.683 -13.858 1.00 96.25 108 GLU A CA 1
ATOM 857 C C . GLU A 1 108 ? 15.521 -10.369 -14.863 1.00 96.25 108 GLU A C 1
ATOM 859 O O . GLU A 1 108 ? 14.744 -11.264 -15.208 1.00 96.25 108 GLU A O 1
ATOM 864 N N . PHE A 1 109 ? 15.486 -9.148 -15.406 1.00 95.81 109 PHE A N 1
ATOM 865 C CA . PHE A 1 109 ? 14.551 -8.782 -16.472 1.00 95.81 109 PHE A CA 1
ATOM 866 C C . PHE A 1 109 ? 14.637 -9.755 -17.661 1.00 95.81 109 PHE 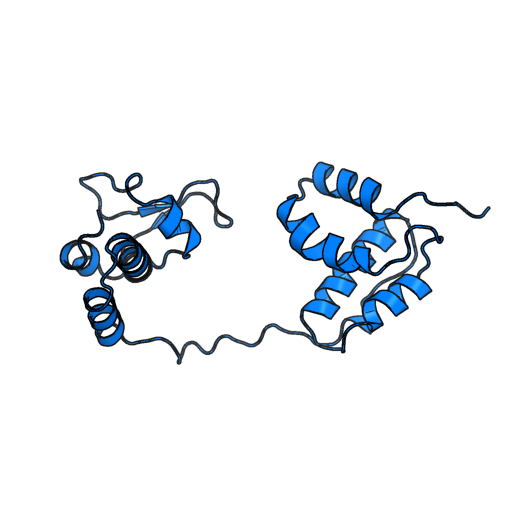A C 1
ATOM 868 O O . PHE A 1 109 ? 13.621 -10.310 -18.093 1.00 95.81 109 PHE A O 1
ATOM 875 N N . HIS A 1 110 ? 15.849 -10.036 -18.151 1.00 94.62 110 HIS A N 1
ATOM 876 C CA . HIS A 1 110 ? 16.047 -10.947 -19.284 1.00 94.62 110 HIS A CA 1
ATOM 877 C C . HIS A 1 110 ? 15.741 -12.417 -18.949 1.00 94.62 110 HIS A C 1
ATOM 879 O O . HIS A 1 110 ? 15.408 -13.198 -19.844 1.00 94.62 110 HIS A O 1
ATOM 885 N N . ARG A 1 111 ? 15.793 -12.802 -17.667 1.00 96.38 111 ARG A N 1
ATOM 886 C CA . ARG A 1 111 ? 15.481 -14.162 -17.200 1.00 96.38 111 ARG A CA 1
ATOM 887 C C . ARG A 1 111 ? 13.978 -14.462 -17.186 1.00 96.38 111 ARG A C 1
ATOM 889 O O . ARG A 1 111 ? 13.578 -15.618 -17.362 1.00 96.38 111 ARG A O 1
ATOM 896 N N . LEU A 1 112 ? 13.130 -13.453 -16.976 1.00 95.44 112 LEU A N 1
ATOM 897 C CA . LEU A 1 112 ? 11.675 -13.617 -16.900 1.00 95.44 112 LEU A CA 1
ATOM 898 C C . LEU A 1 112 ? 11.105 -14.077 -18.242 1.00 95.44 112 LEU A C 1
ATOM 900 O O . LEU A 1 112 ? 11.175 -13.345 -19.216 1.00 95.44 112 LEU A O 1
ATOM 904 N N . LYS A 1 113 ? 10.503 -15.268 -18.318 1.00 94.38 113 LYS A N 1
ATOM 905 C CA . LYS A 1 113 ? 9.972 -15.816 -19.586 1.00 94.38 113 LYS A CA 1
ATOM 906 C C . LYS A 1 113 ? 8.596 -15.276 -19.973 1.00 94.38 113 LYS A C 1
ATOM 908 O O . LYS A 1 113 ? 8.288 -15.188 -21.154 1.00 94.38 113 LYS A O 1
ATOM 913 N N . ASN A 1 114 ? 7.758 -14.957 -18.989 1.00 94.81 114 ASN A N 1
ATOM 914 C CA . ASN A 1 114 ? 6.418 -14.447 -19.252 1.00 94.81 114 ASN A CA 1
ATOM 915 C C . ASN A 1 114 ? 6.505 -12.966 -19.670 1.00 94.81 114 ASN A C 1
ATOM 917 O O . ASN A 1 114 ? 7.016 -12.168 -18.882 1.00 94.81 114 ASN A O 1
ATOM 921 N N . PRO A 1 115 ? 6.005 -12.588 -20.860 1.00 90.50 115 PRO A N 1
ATOM 922 C CA . PRO A 1 115 ? 6.153 -11.229 -21.377 1.00 90.50 115 PRO A CA 1
ATOM 923 C C . PRO A 1 115 ? 5.428 -10.183 -20.521 1.00 90.50 115 PRO A C 1
ATOM 925 O O . PRO A 1 115 ? 5.985 -9.119 -20.277 1.00 90.50 115 PRO A O 1
ATOM 928 N N . GLY A 1 116 ? 4.248 -10.500 -19.979 1.00 90.00 116 GLY A N 1
ATOM 929 C CA . GLY A 1 116 ? 3.510 -9.584 -19.104 1.00 90.00 116 GLY A CA 1
ATOM 930 C C . GLY A 1 116 ? 4.251 -9.304 -17.795 1.00 90.00 116 GLY A C 1
ATOM 931 O O . GLY A 1 116 ? 4.420 -8.153 -17.402 1.00 90.00 116 GLY A O 1
ATOM 932 N N . TRP A 1 117 ? 4.776 -10.343 -17.139 1.00 92.50 117 TRP A N 1
ATOM 933 C CA . TRP A 1 117 ? 5.585 -10.162 -15.927 1.00 92.50 117 TRP A CA 1
ATOM 934 C C . TRP A 1 117 ? 6.916 -9.468 -16.200 1.00 92.50 117 TRP A C 1
ATOM 936 O O . TRP A 1 117 ? 7.362 -8.677 -15.371 1.00 92.50 117 TRP A O 1
ATOM 946 N N . ARG A 1 118 ? 7.531 -9.740 -17.355 1.00 94.00 118 ARG A N 1
ATOM 947 C CA . ARG A 1 118 ? 8.740 -9.051 -17.805 1.00 94.00 118 ARG A CA 1
ATOM 948 C C . ARG A 1 118 ? 8.478 -7.551 -17.964 1.00 94.00 118 ARG A C 1
ATOM 950 O O . ARG A 1 118 ? 9.233 -6.757 -17.410 1.00 94.00 118 ARG A O 1
ATOM 957 N N . TRP A 1 119 ? 7.379 -7.174 -18.618 1.00 92.00 119 TRP A N 1
ATOM 958 C CA . TRP A 1 119 ? 6.970 -5.774 -18.749 1.00 92.00 119 TRP A CA 1
ATOM 959 C C . TRP A 1 119 ? 6.724 -5.126 -17.380 1.00 92.00 119 TRP A C 1
ATOM 961 O O . TRP A 1 119 ? 7.289 -4.075 -17.094 1.00 92.00 119 TRP A O 1
ATOM 971 N N . VAL A 1 120 ? 5.968 -5.778 -16.482 1.00 92.69 120 VAL A N 1
ATOM 972 C CA . VAL A 1 120 ? 5.675 -5.231 -15.138 1.00 92.69 120 VAL A CA 1
ATOM 973 C C . VAL A 1 120 ? 6.961 -4.998 -14.351 1.00 92.69 120 VAL A C 1
ATOM 975 O O . VAL A 1 120 ? 7.123 -3.949 -13.731 1.00 92.69 120 VAL A O 1
ATOM 978 N N . TYR A 1 121 ? 7.882 -5.961 -14.389 1.00 94.75 121 TYR A N 1
ATOM 979 C CA . TYR A 1 121 ? 9.186 -5.834 -1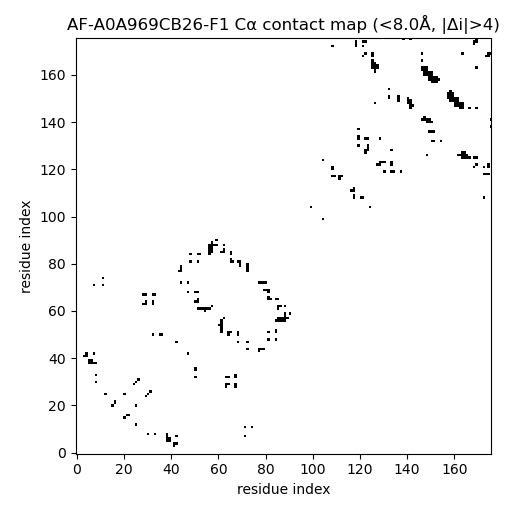3.750 1.00 94.75 121 TYR A CA 1
ATOM 980 C C . TYR A 1 121 ? 9.980 -4.656 -14.323 1.00 94.75 121 TYR A C 1
ATOM 982 O O . TYR A 1 121 ? 10.464 -3.819 -13.564 1.00 94.75 121 TYR A O 1
ATOM 990 N N . GLY A 1 122 ? 10.076 -4.564 -15.652 1.00 93.88 122 GLY A N 1
ATOM 991 C CA . GLY A 1 122 ? 10.819 -3.500 -16.320 1.00 93.88 122 GLY A CA 1
ATOM 992 C C . GLY A 1 122 ? 10.215 -2.112 -16.086 1.00 93.88 122 GLY A C 1
ATOM 993 O O . GLY A 1 122 ? 10.960 -1.168 -15.842 1.00 93.88 122 GLY A O 1
ATOM 994 N N . ALA A 1 123 ? 8.887 -1.984 -16.044 1.00 91.69 123 ALA A N 1
ATOM 995 C CA . ALA A 1 123 ? 8.209 -0.731 -15.714 1.00 91.69 123 ALA A CA 1
ATOM 996 C C . ALA A 1 123 ? 8.484 -0.296 -14.263 1.00 91.69 123 ALA A C 1
ATOM 998 O O . ALA A 1 123 ? 8.757 0.875 -14.007 1.00 91.69 123 ALA A O 1
ATOM 999 N N . ILE A 1 124 ? 8.481 -1.232 -13.306 1.00 93.19 124 ILE A N 1
ATOM 1000 C CA . ILE A 1 124 ? 8.861 -0.946 -11.912 1.00 93.19 124 ILE A CA 1
ATOM 1001 C C . ILE A 1 124 ? 10.328 -0.517 -11.828 1.00 93.19 124 ILE A C 1
ATOM 1003 O O . ILE A 1 124 ? 10.630 0.462 -11.152 1.00 93.19 124 ILE A O 1
ATOM 1007 N N . ALA A 1 125 ? 11.227 -1.226 -12.509 1.00 93.69 125 ALA A N 1
ATOM 1008 C CA . ALA A 1 125 ? 12.656 -0.930 -12.505 1.00 93.69 125 ALA A CA 1
ATOM 1009 C C . ALA A 1 125 ? 12.970 0.432 -13.149 1.00 93.69 125 ALA A C 1
ATOM 1011 O O . ALA A 1 125 ? 13.771 1.194 -12.619 1.00 93.69 125 ALA A O 1
ATOM 1012 N N . THR A 1 126 ? 12.299 0.755 -14.256 1.00 93.00 126 THR A N 1
ATOM 1013 C CA . THR A 1 126 ? 12.527 1.986 -15.028 1.00 93.00 126 THR A CA 1
ATOM 1014 C C . THR A 1 126 ? 11.927 3.206 -14.337 1.00 93.00 126 THR A C 1
ATOM 1016 O O . THR A 1 126 ? 12.577 4.239 -14.261 1.00 93.00 126 THR A O 1
ATOM 1019 N N . TYR A 1 127 ? 10.709 3.098 -13.802 1.00 91.00 127 TYR A N 1
ATOM 1020 C CA . TYR A 1 127 ? 9.934 4.244 -13.307 1.00 91.00 127 TYR A CA 1
ATOM 1021 C C . TYR A 1 127 ? 9.741 4.259 -11.783 1.00 91.00 127 TYR A C 1
ATOM 1023 O O . TYR A 1 127 ? 9.090 5.150 -11.246 1.00 91.00 127 TYR A O 1
ATOM 1031 N N . GLY A 1 128 ? 10.232 3.259 -11.048 1.00 89.88 128 GLY A N 1
ATOM 1032 C CA . GLY A 1 128 ? 9.998 3.163 -9.601 1.00 89.88 128 GLY A CA 1
ATOM 1033 C C . GLY A 1 128 ? 8.516 3.001 -9.231 1.00 89.88 128 GLY A C 1
ATOM 1034 O O . GLY A 1 128 ? 8.090 3.407 -8.144 1.00 89.88 128 GLY A O 1
ATOM 1035 N N . LEU A 1 129 ? 7.704 2.443 -10.136 1.00 89.06 129 LEU A N 1
ATOM 1036 C CA . LEU A 1 129 ? 6.266 2.271 -9.931 1.00 89.06 129 LEU A CA 1
ATOM 1037 C C . LEU A 1 129 ? 5.981 1.282 -8.807 1.00 89.06 129 LEU A C 1
ATOM 1039 O O . LEU A 1 129 ? 6.673 0.279 -8.618 1.00 89.06 129 LEU A O 1
ATOM 1043 N N . ARG A 1 130 ? 4.876 1.496 -8.093 1.00 88.06 130 ARG A N 1
ATOM 1044 C CA . ARG A 1 130 ? 4.354 0.436 -7.224 1.00 88.06 130 ARG A CA 1
ATOM 1045 C C . ARG A 1 130 ? 3.805 -0.698 -8.095 1.00 88.06 130 ARG A C 1
ATOM 1047 O O . ARG A 1 130 ? 3.213 -0.416 -9.133 1.00 88.06 130 ARG A O 1
ATOM 1054 N N . PRO A 1 131 ? 3.854 -1.967 -7.649 1.00 89.50 131 PRO A N 1
ATOM 1055 C CA . PRO A 1 131 ? 3.391 -3.089 -8.469 1.00 89.50 131 PRO A CA 1
ATOM 1056 C C . PRO A 1 131 ? 1.966 -2.938 -9.025 1.00 89.50 131 PRO A C 1
ATOM 1058 O O . PRO A 1 131 ? 1.700 -3.274 -10.171 1.00 89.50 131 PRO A O 1
ATOM 1061 N N . HIS A 1 132 ? 1.047 -2.374 -8.237 1.00 85.38 132 HIS A N 1
ATOM 1062 C CA . HIS A 1 132 ? -0.329 -2.131 -8.681 1.00 85.38 132 HIS A CA 1
ATOM 1063 C C . HIS A 1 132 ? -0.479 -0.937 -9.637 1.00 85.38 132 HIS A C 1
ATOM 1065 O O . HIS A 1 132 ? -1.498 -0.843 -10.310 1.00 85.38 132 HIS A O 1
ATOM 1071 N N . GLU A 1 133 ? 0.480 -0.008 -9.665 1.00 86.56 133 GLU A N 1
ATOM 1072 C CA . GLU A 1 133 ? 0.523 1.085 -10.644 1.00 86.56 133 GLU A CA 1
ATOM 1073 C C . GLU A 1 133 ? 0.965 0.524 -12.001 1.00 86.56 133 GLU A C 1
ATOM 1075 O O . GLU A 1 133 ? 0.272 0.733 -12.991 1.00 86.56 133 GLU A O 1
ATOM 1080 N N . ALA A 1 134 ? 2.032 -0.287 -12.018 1.00 87.56 134 ALA A N 1
ATOM 1081 C CA . ALA A 1 134 ? 2.503 -0.972 -13.222 1.00 87.56 134 ALA A CA 1
ATOM 1082 C C . ALA A 1 134 ? 1.408 -1.869 -13.828 1.00 87.56 134 ALA A C 1
ATOM 1084 O O . ALA A 1 134 ? 1.061 -1.716 -14.992 1.00 87.56 134 ALA A O 1
ATOM 1085 N N . LEU A 1 135 ? 0.766 -2.725 -13.023 1.00 86.19 135 LEU A N 1
ATOM 1086 C CA . LEU A 1 135 ? -0.308 -3.612 -13.501 1.00 86.19 135 LEU A CA 1
ATOM 1087 C C . LEU A 1 135 ? -1.504 -2.880 -14.133 1.00 86.19 135 LEU A C 1
ATOM 1089 O O . LEU A 1 135 ? -2.222 -3.480 -14.926 1.00 86.19 135 LEU A O 1
ATOM 1093 N N . ARG A 1 136 ? -1.752 -1.619 -13.766 1.00 79.44 136 ARG A N 1
ATOM 1094 C CA . ARG A 1 136 ? -2.877 -0.833 -14.297 1.00 79.44 136 ARG A CA 1
ATOM 1095 C C . ARG A 1 136 ? -2.529 -0.035 -15.544 1.00 79.44 136 ARG A C 1
ATOM 1097 O O . ARG A 1 136 ? -3.441 0.291 -16.287 1.00 79.44 136 ARG A O 1
ATOM 1104 N N . GLY A 1 137 ? -1.259 0.309 -15.743 1.00 72.12 137 GLY A N 1
ATOM 1105 C CA . GLY A 1 137 ? -0.841 1.123 -16.885 1.00 72.12 137 GLY A CA 1
ATOM 1106 C C . GLY A 1 137 ? -0.300 0.345 -18.075 1.00 72.12 137 GLY A C 1
ATOM 1107 O O . GLY A 1 137 ? 0.181 0.966 -19.015 1.00 72.12 137 GLY A O 1
ATOM 1108 N N . HIS A 1 138 ? -0.370 -0.987 -18.055 1.00 68.25 138 HIS A N 1
ATOM 1109 C CA . HIS A 1 138 ? -0.010 -1.807 -19.208 1.00 68.25 138 HIS A CA 1
ATOM 1110 C C . HIS A 1 138 ? -0.884 -1.449 -20.424 1.00 68.25 138 HIS A C 1
ATOM 1112 O O . HIS A 1 138 ? -2.083 -1.733 -20.431 1.00 68.25 138 HIS A O 1
ATOM 1118 N N . GLY A 1 139 ? -0.267 -0.847 -21.447 1.00 62.19 139 GLY A N 1
ATOM 1119 C CA . GLY A 1 139 ? -0.877 -0.548 -22.746 1.00 62.19 139 GLY A CA 1
ATOM 1120 C C . GLY A 1 139 ? -1.758 0.705 -22.830 1.00 62.19 139 GLY A C 1
ATOM 1121 O O . GLY A 1 139 ? -2.549 0.786 -23.764 1.00 62.19 139 GLY A O 1
ATOM 1122 N N . GLN A 1 140 ? -1.694 1.644 -21.872 1.00 60.88 140 GLN A N 1
ATOM 1123 C CA . GLN A 1 140 ? -2.563 2.843 -21.889 1.00 60.88 140 GLN A CA 1
ATOM 1124 C C . GLN A 1 140 ? -1.889 4.185 -21.548 1.00 60.88 140 GLN A C 1
ATOM 1126 O O . GLN A 1 140 ? -2.548 5.211 -21.667 1.00 60.88 140 GLN A O 1
ATOM 1131 N N . ASN A 1 141 ? -0.628 4.213 -21.100 1.00 62.94 141 ASN A N 1
ATOM 1132 C CA . ASN A 1 141 ? -0.079 5.391 -20.402 1.00 62.94 141 ASN A CA 1
ATOM 1133 C C . ASN A 1 141 ? 1.258 5.917 -20.942 1.00 62.94 141 ASN A C 1
ATOM 1135 O O . ASN A 1 141 ? 1.922 6.676 -20.231 1.00 62.94 141 ASN A O 1
ATOM 1139 N N . PHE A 1 142 ? 1.654 5.503 -22.143 1.00 64.06 142 PHE A N 1
ATOM 1140 C CA . PHE A 1 142 ? 2.776 6.112 -22.846 1.00 64.06 142 PHE A CA 1
ATOM 1141 C C . PHE A 1 142 ? 2.214 6.936 -23.993 1.00 64.06 142 PHE A C 1
ATOM 1143 O O . PHE A 1 142 ? 1.562 6.384 -24.877 1.00 64.06 142 PHE A O 1
ATOM 1150 N N . ASP A 1 143 ? 2.439 8.246 -23.956 1.00 60.66 143 ASP A N 1
ATOM 1151 C CA . ASP A 1 143 ? 2.361 9.034 -25.178 1.00 60.66 143 ASP A CA 1
ATOM 1152 C C . ASP A 1 143 ? 3.553 8.604 -26.040 1.00 60.66 143 ASP A C 1
ATOM 1154 O O . ASP A 1 143 ? 4.686 8.589 -25.561 1.00 60.66 143 ASP A O 1
ATOM 1158 N N . ASP A 1 144 ? 3.299 8.201 -27.288 1.00 57.66 144 ASP A N 1
ATOM 1159 C CA . ASP A 1 144 ? 4.283 7.557 -28.181 1.00 57.66 144 ASP A CA 1
ATOM 1160 C C . ASP A 1 144 ? 5.558 8.398 -28.426 1.00 57.66 144 ASP A C 1
ATOM 1162 O O . ASP A 1 144 ? 6.563 7.884 -28.929 1.00 57.66 144 ASP A O 1
ATOM 1166 N N . GLU A 1 145 ? 5.541 9.676 -28.038 1.00 59.38 145 GLU A N 1
ATOM 1167 C CA . GLU A 1 145 ? 6.648 10.627 -28.161 1.00 59.38 145 GLU A CA 1
ATOM 1168 C C . GLU A 1 145 ? 7.331 10.972 -26.824 1.00 59.38 145 GLU A C 1
ATOM 1170 O O . GLU A 1 145 ? 8.421 11.550 -26.829 1.00 59.38 145 GLU A O 1
ATOM 1175 N N . GLU A 1 146 ? 6.756 10.593 -25.677 1.00 66.12 146 GLU A N 1
ATOM 1176 C CA . GLU A 1 146 ? 7.245 11.020 -24.367 1.00 66.12 146 GLU A CA 1
ATOM 1177 C C . GLU A 1 146 ? 7.642 9.856 -23.446 1.00 66.12 146 GLU A C 1
ATOM 1179 O O . GLU A 1 146 ? 6.925 8.881 -23.242 1.00 66.12 146 GLU A O 1
ATOM 1184 N N . LEU A 1 147 ? 8.806 9.984 -22.802 1.00 76.00 147 LEU A N 1
ATOM 1185 C CA . LEU A 1 147 ? 9.356 8.970 -21.897 1.00 76.00 147 LEU A CA 1
ATOM 1186 C C . LEU A 1 147 ? 8.648 8.903 -20.533 1.00 76.00 147 LEU A C 1
ATOM 1188 O O . LEU A 1 147 ? 9.153 8.225 -19.639 1.00 76.00 147 LEU A O 1
ATOM 1192 N N . PHE A 1 148 ? 7.536 9.607 -20.317 1.00 79.62 148 PHE A N 1
ATOM 1193 C CA . PHE A 1 148 ? 6.869 9.675 -19.015 1.00 79.62 148 PHE A CA 1
ATOM 1194 C C . PHE A 1 148 ? 5.826 8.571 -18.847 1.00 79.62 148 PHE A C 1
ATOM 1196 O O . PHE A 1 148 ? 5.155 8.171 -19.790 1.00 79.62 148 PHE A O 1
ATOM 1203 N N . PHE A 1 149 ? 5.638 8.123 -17.605 1.00 81.44 149 PHE A N 1
ATOM 1204 C CA . PHE A 1 149 ? 4.528 7.248 -17.242 1.00 81.44 149 PHE A CA 1
ATOM 1205 C C . PHE A 1 149 ? 3.442 8.037 -16.513 1.00 81.44 149 PHE A C 1
ATOM 1207 O O . PHE A 1 149 ? 3.686 8.597 -15.434 1.00 81.44 149 PHE A O 1
ATOM 1214 N N . HIS A 1 150 ? 2.221 8.025 -17.045 1.00 82.69 150 HIS A N 1
ATOM 1215 C CA . HIS A 1 150 ? 1.069 8.597 -16.355 1.00 82.69 150 HIS A CA 1
ATOM 1216 C C . HIS A 1 150 ? 0.479 7.593 -15.354 1.00 82.69 150 HIS A C 1
ATOM 1218 O O . HIS A 1 150 ? -0.046 6.543 -15.728 1.00 82.69 150 HIS A O 1
ATOM 1224 N N . VAL A 1 151 ? 0.548 7.892 -14.052 1.00 81.00 151 VAL A N 1
ATOM 1225 C CA . VAL A 1 151 ? -0.170 7.091 -13.052 1.00 81.00 151 VAL A CA 1
ATOM 1226 C C . VAL A 1 151 ? -1.597 7.607 -12.889 1.00 81.00 151 VAL A C 1
ATOM 1228 O O . VAL A 1 151 ? -1.769 8.779 -12.556 1.00 81.00 151 VAL A O 1
ATOM 1231 N N . PRO A 1 152 ? -2.617 6.739 -13.042 1.00 73.81 152 PRO A N 1
ATOM 1232 C CA . PRO A 1 152 ? -4.011 7.142 -12.917 1.00 73.81 152 PRO A CA 1
ATOM 1233 C C . PRO A 1 152 ? -4.383 7.668 -11.526 1.00 73.81 152 PRO A C 1
ATOM 1235 O O . PRO A 1 152 ? -3.818 7.269 -10.499 1.00 73.81 152 PRO A O 1
ATOM 1238 N N . GLN A 1 153 ? -5.435 8.489 -11.501 1.00 72.69 153 GLN A N 1
ATOM 1239 C CA . GLN A 1 153 ? -6.018 9.070 -10.290 1.00 72.69 153 GLN A CA 1
ATOM 1240 C C . GLN A 1 153 ? -6.495 8.012 -9.275 1.00 72.69 153 GLN A C 1
ATOM 1242 O O . GLN A 1 153 ? -6.401 8.236 -8.068 1.00 72.69 153 GLN A O 1
ATOM 1247 N N . ASP A 1 154 ? -6.895 6.823 -9.738 1.00 68.06 154 ASP A N 1
ATOM 1248 C CA . ASP A 1 154 ? -7.394 5.706 -8.914 1.00 68.06 154 ASP A CA 1
ATOM 1249 C C . ASP A 1 154 ? -6.299 4.898 -8.185 1.00 68.06 154 ASP A C 1
ATOM 1251 O O . ASP A 1 154 ? -6.413 3.690 -7.919 1.00 68.06 154 ASP A O 1
ATOM 1255 N N . THR A 1 155 ? -5.204 5.553 -7.807 1.00 66.81 155 THR A N 1
ATOM 1256 C CA . THR A 1 155 ? -4.143 4.966 -6.981 1.00 66.81 155 THR A CA 1
ATOM 1257 C C . THR A 1 155 ? -4.097 5.622 -5.606 1.00 66.81 155 THR A C 1
ATOM 1259 O O . THR A 1 155 ? -4.579 6.730 -5.387 1.00 66.81 155 THR A O 1
ATOM 1262 N N . LYS A 1 156 ? -3.507 4.933 -4.618 1.00 63.75 156 LYS A N 1
ATOM 1263 C CA . LYS A 1 156 ? -3.339 5.490 -3.258 1.00 63.75 156 LYS A CA 1
ATOM 1264 C C . LYS A 1 156 ? -2.502 6.785 -3.258 1.00 63.75 156 LYS A C 1
ATOM 1266 O O . LYS A 1 156 ? -2.489 7.496 -2.260 1.00 63.75 156 LYS A O 1
ATOM 1271 N N . THR A 1 157 ? -1.780 7.036 -4.344 1.00 64.19 157 THR A N 1
ATOM 1272 C CA . THR A 1 157 ? -0.796 8.101 -4.544 1.00 64.19 157 THR A CA 1
ATOM 1273 C C . THR A 1 157 ? -1.341 9.305 -5.307 1.00 64.19 157 THR A C 1
ATOM 1275 O O . THR A 1 157 ? -0.673 10.332 -5.298 1.00 64.19 157 THR A O 1
ATOM 1278 N N . GLY A 1 158 ? -2.538 9.205 -5.896 1.00 71.62 158 GLY A N 1
ATOM 1279 C CA . GLY A 1 158 ? -3.091 10.238 -6.773 1.00 71.62 158 GLY A CA 1
ATOM 1280 C C . GLY A 1 158 ? -2.451 10.240 -8.164 1.00 71.62 158 GLY A C 1
ATOM 1281 O O . GLY A 1 158 ? -1.499 9.500 -8.423 1.00 71.62 158 GLY A O 1
ATOM 1282 N N . ALA A 1 159 ? -3.002 11.061 -9.061 1.00 81.81 159 ALA A N 1
ATOM 1283 C CA . ALA A 1 159 ? -2.474 11.207 -10.412 1.00 81.81 159 ALA A CA 1
ATOM 1284 C C . ALA A 1 159 ? 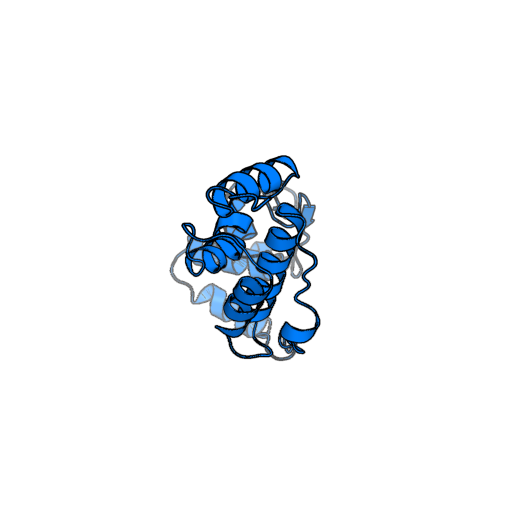-1.118 11.920 -10.386 1.00 81.81 159 ALA A C 1
ATOM 1286 O O . ALA A 1 159 ? -0.956 12.922 -9.684 1.00 81.81 159 ALA A O 1
ATOM 1287 N N . ARG A 1 160 ? -0.143 11.397 -11.133 1.00 84.56 160 ARG A N 1
ATOM 1288 C CA . ARG A 1 160 ? 1.172 12.031 -11.305 1.00 84.56 160 ARG A CA 1
ATOM 1289 C C . ARG A 1 160 ? 1.872 11.505 -12.551 1.00 84.56 160 ARG A C 1
ATOM 1291 O O . ARG A 1 160 ? 1.690 10.342 -12.917 1.00 84.56 160 ARG A O 1
ATOM 1298 N N . LEU A 1 161 ? 2.743 12.336 -13.104 1.00 85.44 161 LEU A N 1
ATOM 1299 C CA . LEU A 1 161 ? 3.720 11.935 -14.109 1.00 85.44 161 LEU A CA 1
ATOM 1300 C C . LEU A 1 161 ? 4.972 11.393 -13.423 1.00 85.44 161 LEU A C 1
ATOM 1302 O O . LEU A 1 161 ? 5.393 11.903 -12.380 1.00 85.44 161 LEU A O 1
ATOM 1306 N N . VAL A 1 162 ? 5.545 10.339 -13.996 1.00 88.12 162 VAL A N 1
ATOM 1307 C CA . VAL A 1 162 ? 6.763 9.706 -13.490 1.00 88.12 162 VAL A CA 1
ATOM 1308 C C . VAL A 1 162 ? 7.806 9.665 -14.589 1.00 88.12 162 VAL A C 1
ATOM 1310 O O . VAL A 1 162 ? 7.553 9.162 -15.680 1.00 88.12 162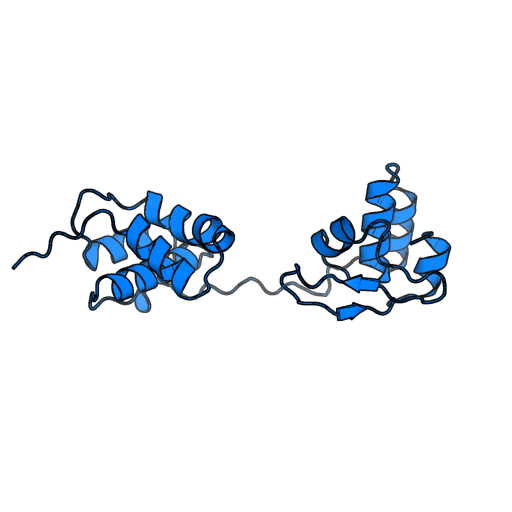 VAL A O 1
ATOM 1313 N N . LEU A 1 163 ? 8.982 10.190 -14.268 1.00 88.50 163 LEU A N 1
ATOM 1314 C CA . LEU A 1 163 ? 10.168 10.143 -15.110 1.00 88.50 163 LEU A CA 1
ATOM 1315 C C . LEU A 1 163 ? 10.877 8.790 -14.965 1.00 88.50 163 LEU A C 1
ATOM 1317 O O . LEU A 1 163 ? 10.891 8.237 -13.860 1.00 88.50 163 LEU A O 1
ATOM 1321 N N . PRO A 1 164 ? 11.490 8.268 -16.038 1.00 89.62 164 PRO A N 1
ATOM 1322 C CA . PRO A 1 164 ? 12.336 7.097 -15.923 1.00 89.62 164 PRO A CA 1
ATOM 1323 C C . PRO A 1 164 ? 13.595 7.472 -15.137 1.00 89.62 164 PRO A C 1
ATOM 1325 O O . PRO A 1 164 ? 14.205 8.513 -15.379 1.00 89.62 164 PRO A O 1
ATOM 1328 N N . LEU A 1 165 ? 13.996 6.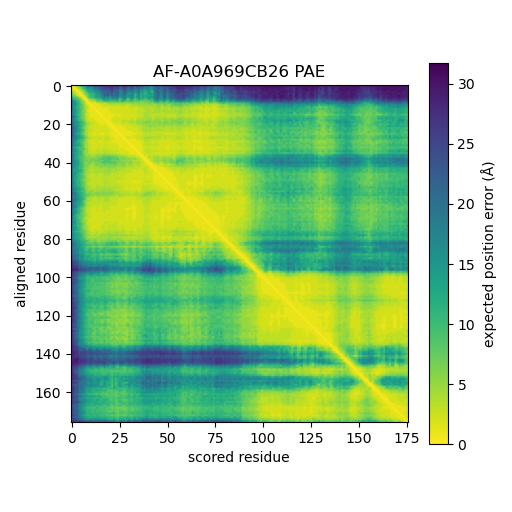618 -14.199 1.00 87.94 165 LEU A N 1
ATOM 1329 C CA . LEU A 1 165 ? 15.266 6.751 -13.491 1.00 87.94 165 LEU A CA 1
ATOM 1330 C C . LEU A 1 165 ? 16.442 6.501 -14.446 1.00 87.94 165 LEU A C 1
ATOM 1332 O O . LEU A 1 165 ? 17.415 7.247 -14.429 1.00 87.94 165 LEU A O 1
ATOM 1336 N N . TYR A 1 166 ? 16.295 5.484 -15.301 1.00 87.50 166 TYR A N 1
ATOM 1337 C CA . TYR A 1 166 ? 17.238 5.104 -16.352 1.00 87.50 166 TYR A CA 1
ATOM 1338 C C . TYR A 1 166 ? 16.523 5.132 -17.712 1.00 87.50 166 TYR A C 1
ATOM 1340 O O . TYR A 1 166 ? 15.859 4.155 -18.074 1.00 87.50 166 TYR A O 1
ATOM 1348 N N . PRO A 1 167 ? 16.587 6.249 -18.463 1.00 88.25 167 PRO A N 1
ATOM 1349 C CA . PRO A 1 167 ? 15.943 6.379 -19.772 1.00 88.25 167 PRO A CA 1
ATOM 1350 C C . PRO A 1 167 ? 16.334 5.275 -20.764 1.00 88.25 167 PRO A C 1
ATOM 1352 O O . PRO A 1 167 ? 15.525 4.856 -21.586 1.00 88.25 167 PRO A O 1
ATOM 1355 N N . GLU A 1 168 ? 17.556 4.755 -20.678 1.00 90.19 168 GLU A N 1
ATOM 1356 C CA . GLU A 1 168 ? 18.042 3.652 -21.504 1.00 90.19 168 GLU A CA 1
ATOM 1357 C C . GLU A 1 168 ? 17.256 2.348 -21.293 1.00 90.19 168 GLU A C 1
ATOM 1359 O O . GLU A 1 168 ? 17.141 1.545 -22.223 1.00 90.19 168 GLU A O 1
ATOM 1364 N N . TRP A 1 169 ? 16.678 2.139 -20.103 1.00 92.12 169 TRP A N 1
ATOM 1365 C CA . TRP A 1 169 ? 15.872 0.956 -19.797 1.00 92.12 169 TRP A CA 1
ATOM 1366 C C . TRP A 1 169 ? 14.513 0.984 -20.477 1.00 92.12 169 TRP A C 1
ATOM 1368 O O . TRP A 1 169 ? 14.015 -0.073 -20.846 1.00 92.12 169 TRP A O 1
ATOM 1378 N N . PHE A 1 170 ? 13.954 2.163 -20.754 1.00 88.69 170 PHE A N 1
ATOM 1379 C CA . PHE A 1 170 ? 12.746 2.269 -21.575 1.00 88.69 170 PHE A CA 1
ATOM 1380 C C . PHE A 1 170 ? 12.936 1.570 -22.929 1.00 88.69 170 PHE A C 1
ATOM 1382 O O . PHE A 1 170 ? 12.123 0.737 -23.337 1.00 88.69 170 PHE A O 1
ATOM 1389 N N . TYR A 1 171 ? 14.064 1.846 -23.588 1.00 87.88 171 TYR A N 1
ATOM 1390 C CA . TYR A 1 171 ? 14.393 1.271 -24.888 1.00 87.88 171 TYR A CA 1
ATOM 1391 C C . TYR A 1 171 ? 14.854 -0.185 -24.782 1.00 87.88 171 TYR A C 1
ATOM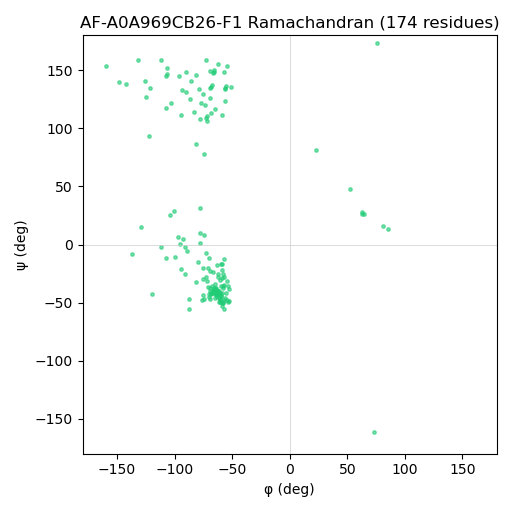 1393 O O . TYR A 1 171 ? 14.363 -1.036 -25.525 1.00 87.88 171 TYR A O 1
ATOM 1401 N N . SER A 1 172 ? 15.777 -0.495 -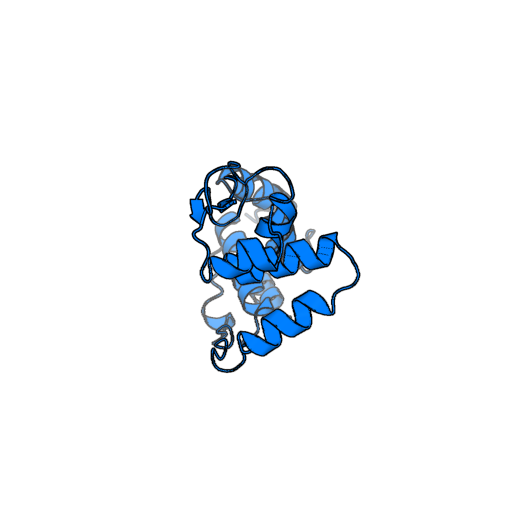23.865 1.00 89.50 172 SER A N 1
ATOM 1402 C CA . SER A 1 172 ? 16.372 -1.836 -23.775 1.00 89.50 172 SER A CA 1
ATOM 1403 C C . SER A 1 172 ? 15.405 -2.886 -23.224 1.00 89.50 172 SER A C 1
ATOM 1405 O O . SER A 1 172 ? 15.459 -4.048 -23.633 1.00 89.50 172 SER A O 1
ATOM 1407 N N . PHE A 1 173 ? 14.485 -2.484 -22.343 1.00 91.06 173 PHE A N 1
ATOM 1408 C CA . PHE A 1 173 ? 13.426 -3.348 -21.825 1.00 91.06 173 PHE A CA 1
ATOM 1409 C C . PHE A 1 173 ? 12.139 -3.283 -22.657 1.00 91.06 173 PHE A C 1
ATOM 1411 O O . PHE A 1 173 ? 11.204 -4.026 -22.366 1.00 91.06 173 PHE A O 1
ATOM 1418 N N . GLN A 1 174 ? 12.098 -2.452 -23.706 1.00 87.44 174 GLN A N 1
ATOM 1419 C CA . GLN A 1 174 ? 10.942 -2.284 -24.594 1.00 87.44 174 GLN A CA 1
ATOM 1420 C C . GLN A 1 174 ? 9.653 -1.977 -23.816 1.00 87.44 174 GLN A C 1
ATOM 1422 O O . GLN A 1 174 ? 8.616 -2.610 -24.017 1.00 87.44 174 GLN A O 1
ATOM 1427 N N . ILE A 1 175 ? 9.739 -1.021 -22.890 1.00 83.00 175 ILE A N 1
ATOM 1428 C CA . ILE A 1 175 ? 8.612 -0.598 -22.058 1.00 83.00 175 ILE A CA 1
ATOM 1429 C C . ILE A 1 175 ? 7.761 0.371 -22.877 1.00 83.00 175 ILE A C 1
ATOM 1431 O O . ILE A 1 175 ? 7.976 1.571 -22.830 1.00 83.00 175 ILE A O 1
ATOM 1435 N N . ARG A 1 176 ? 6.836 -0.166 -23.669 1.00 73.38 176 ARG A N 1
ATOM 1436 C CA . ARG A 1 176 ? 5.774 0.571 -24.368 1.00 73.38 176 ARG A CA 1
ATOM 1437 C C . ARG A 1 176 ? 4.416 -0.020 -24.006 1.00 73.38 176 ARG A C 1
ATOM 1439 O O . ARG A 1 176 ? 4.399 -1.168 -23.499 1.00 73.38 176 ARG A O 1
#

Secondary structure (DSSP, 8-state):
-------HHHHHHHHHHHTT--HHHIIIIIIHHHTTS-TTS---HHHHHHHHHTS-TT-HHHHHHHHHHHHHHHHTT-S---TTTS-S--PPPP-GGGPPPHHHHHHHHHH--SHHHHHHHHHHHHH---HHHHHHHTTTS--TT---EEE-TTSTT-SEEE--SSHHHHHHTT--

Foldseek 3Di:
DDPDDAQLLPVLLVVCVVVVHDVCCCVVQQVVLCVPDDRRDDDAQVSLLVSLVVDDAQDPNSLSSQVNSVSSCVVVVHPHHCVVPNHDHDPDDDDPVPDDDPVVLVVVLVVDPDLLVSLLSLCCQFFVDDSVQSVVQVPPADPPPDQWGWRDQPDPVGTDITHTPDSVSCVVSVND

Radius of gyration: 23.05 Å; Cα contacts (8 Å, |Δi|>4): 184; chains: 1; bounding box: 54×28×60 Å

pLDDT: mean 83.81, std 13.56, range [28.3, 96.38]

Nearest PDB structures (foldseek):
  2a3v-assembly1_A  TM=7.148E-01  e=1.150E-03  Vibrio cholerae O1 biovar El Tor str. N16961
  2a3v-assembly1_C  TM=7.145E-01  e=1.086E-03  Vibrio cholerae O1 biovar El Tor str. N16961
  4a8e-assembly1_A-2  TM=3.688E-01  e=5.788E-04  Pyrococcus abyssi
  2a3v-assembly1_D  TM=5.987E-01  e=1.601E-02  Vibrio cholerae O1 biovar El Tor str. N16961
  5hxy-assembly5_E  TM=3.576E-01  e=2.875E-03  Thermoplasma acidophilum DSM 1728